Protein AF-0000000082411199 (afdb_homodimer)

Sequence (296 aa):
MTLLTLHTDRLDRLTPSRVNDGYRLVGHWLLQKAVDAEVITWDKAVWGHLDFGVEPADRGDLRPRELVISYMVSKDGPTITGGIFADLPENWNELTTEEEEDVPASFPDPTQQPGEFLALVVDELNQLHASTERLVAAWPGNTGTPLIMTLLTLHTDRLDRLTPSRVNDGYRLVGHWLLQKAVDAEVITWDKAVWGHLDFGVEPADRGDLRPRELVISYMVSKDGPTITGGIFADLPENWNELTTEEEEDVPASFPDPTQQPGEFLALVVDELNQLHASTERLVAAWPGNTGTPLI

Organism: Rhodococcus erythropolis (NCBI:txid1833)

Nearest PDB structures (foldseek):
  4bls-assembly1_C-2  TM=4.889E-01  e=2.218E+00  Pseudomonas phage phi12
  3v61-assembly1_B  TM=6.770E-01  e=3.970E+00  Saccharomyces cerevisiae S288C
  4cs5-assembly3_C  TM=5.762E-01  e=5.853E+00  Penaeus vannamei
  7tib-assembly1_G  TM=5.096E-01  e=4.235E+00  Saccharomyces cerevisiae
  2g2r-assembly1_L  TM=4.612E-01  e=6.661E+00  Mus musculus

Solvent-accessible surface area (backbone atoms only — not comparable to full-atom values): 16650 Å² total; per-residue (Å²): 112,80,56,67,45,77,39,74,91,40,54,80,66,59,59,79,62,71,57,68,84,71,48,63,68,47,58,38,53,57,52,52,48,32,44,76,64,60,19,36,44,60,62,44,74,28,44,40,73,64,49,75,46,38,40,46,70,49,81,86,44,89,62,41,59,32,34,33,35,36,40,22,59,36,92,89,43,49,35,40,32,45,77,45,70,43,79,66,60,92,56,50,88,73,44,48,75,71,53,52,67,64,49,70,52,60,63,62,47,51,80,85,30,44,66,60,28,49,50,52,50,50,52,50,50,27,49,45,47,36,40,43,51,52,45,54,76,50,31,26,94,78,69,56,36,40,60,129,112,80,56,66,45,76,40,74,91,41,54,81,68,59,58,78,61,74,58,66,84,71,47,63,69,46,56,37,53,58,53,51,49,33,44,76,62,60,21,37,45,59,64,45,74,29,44,40,72,65,49,76,46,39,40,45,68,49,81,86,46,88,63,41,59,33,34,33,36,36,40,23,58,36,92,88,43,46,36,41,31,46,76,45,71,42,78,64,61,93,57,49,89,72,44,50,74,69,53,51,66,66,49,70,51,59,62,60,47,49,82,85,31,44,68,59,28,47,51,51,51,51,52,51,51,26,50,47,47,37,40,44,51,52,46,54,76,51,30,26,92,76,69,57,35,40,60,130

pLDDT: mean 84.13, std 15.04, range [36.69, 98.38]

Foldseek 3Di:
DAFKDAQPVQCVLQPLPCPVPPPQPFLFVLVVSCVVSVRMDGDCVPQNDKDKGKHAPDNVDPQGQKIKIWMDSDPPDDIQIDMDGADDDPCNVVDDPVRNVVPGRRADRCSVCVPRNVVVNSVVVRVSVVVVVVCVVPPCVVVVDDDD/DAFKDAAPVQCVLQPLPCPVPPPQVFLFVLLVSCVVSVRMDGDCVPQNDKDKGKHAPDNVDPQGQKIKIWMDSDPPDDIQIDMDGADDDPCCVVDDPVRNVVPGRRADRCSVCVPRNVVVNSVVVRVSVVVVVVCVVVPCVVVVDDDD

Radius of gyration: 20.85 Å; Cα contacts (8 Å, |Δi|>4): 432; chains: 2; bounding box: 48×59×52 Å

Secondary structure (DSSP, 8-state):
----EE-GGGGGGS-----TTS----HHHHHHHHHHTTSEE--HHHH-S-EEEEEESSTT-SS-SEEEEEEESSTTSPEEEEEEE----TTG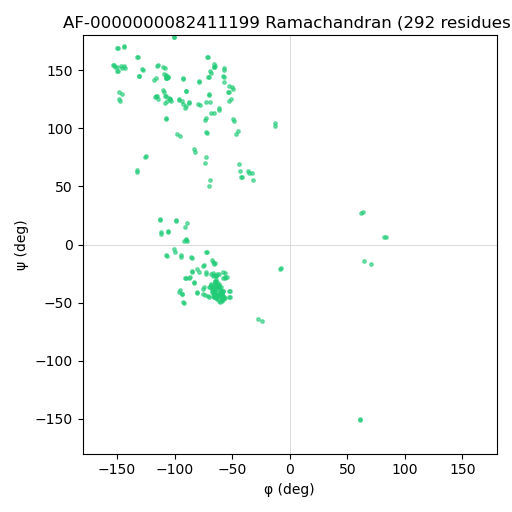GGS-HHHHHTS---S--TTT-HHHHHHHHHHHHHHHHHHHHHHHHT-HHHHSS---/----EE-GGGGGGS------SS----HHHHHHHHHHTTSEE--HHHH-S-EEEEEESSTT-SS-SEEEEEEESSTTSPEEEEEEE----TTGGGS-HHHHHTS---S--TTT-HHHHHHHHHHHHHHHHHHHHHHHHT-HHHHSS---

Structure (mmCIF, N/CA/C/O backbone):
data_AF-0000000082411199-model_v1
#
loop_
_entity.id
_entity.type
_entity.pdbx_description
1 polymer 'Uncharacterized protein'
#
loop_
_atom_site.group_PDB
_atom_site.id
_atom_site.type_symbol
_atom_site.label_atom_id
_atom_site.label_alt_id
_atom_site.label_comp_id
_atom_site.label_asym_id
_atom_site.label_entity_id
_atom_site.label_seq_id
_atom_site.pdbx_PDB_ins_code
_atom_site.Cartn_x
_atom_site.Cartn_y
_atom_site.Cartn_z
_atom_site.occupancy
_atom_site.B_iso_or_equiv
_atom_site.auth_seq_id
_atom_site.auth_comp_id
_atom_site.auth_asym_id
_atom_site.auth_atom_id
_atom_site.pdbx_PDB_model_num
ATOM 1 N N . MET A 1 1 ? 20.453 5.684 3.91 1 68.12 1 MET A N 1
ATOM 2 C CA . MET A 1 1 ? 20.75 6.996 3.346 1 68.12 1 MET A CA 1
ATOM 3 C C . MET A 1 1 ? 19.5 7.871 3.301 1 68.12 1 MET A C 1
ATOM 5 O O . MET A 1 1 ? 18.391 7.359 3.236 1 68.12 1 MET A O 1
ATOM 9 N N . THR A 1 2 ? 19.641 9.094 3.547 1 91.69 2 THR A N 1
ATOM 10 C CA . THR A 1 2 ? 18.578 10.078 3.543 1 91.69 2 THR A CA 1
ATOM 11 C C . THR A 1 2 ? 18.078 10.336 2.123 1 91.69 2 THR A C 1
ATOM 13 O O . THR A 1 2 ? 18.875 10.562 1.213 1 91.69 2 THR A O 1
ATOM 16 N N . LEU A 1 3 ? 16.859 10.258 1.939 1 97.44 3 LEU A N 1
ATOM 17 C CA . LEU A 1 3 ? 16.266 10.461 0.626 1 97.44 3 LEU A CA 1
ATOM 18 C C . LEU A 1 3 ? 15.859 11.922 0.438 1 97.44 3 LEU A C 1
ATOM 20 O O . LEU A 1 3 ? 16.281 12.57 -0.522 1 97.44 3 LEU A O 1
ATOM 24 N N . LEU A 1 4 ? 15.156 12.469 1.401 1 98.38 4 LEU A N 1
ATOM 25 C CA . LEU A 1 4 ? 14.586 13.805 1.284 1 98.38 4 LEU A CA 1
ATOM 26 C C . LEU A 1 4 ? 15.336 14.805 2.164 1 98.38 4 LEU A C 1
ATOM 28 O O . LEU A 1 4 ? 15.781 14.453 3.262 1 98.38 4 LEU A O 1
ATOM 32 N N . THR A 1 5 ? 15.477 15.977 1.69 1 98.38 5 THR A N 1
ATOM 33 C CA . THR A 1 5 ? 15.953 17.109 2.467 1 98.38 5 THR A CA 1
ATOM 34 C C . THR A 1 5 ? 14.859 18.172 2.627 1 98.38 5 THR A C 1
ATOM 36 O O . THR A 1 5 ? 14.242 18.578 1.645 1 98.38 5 THR A O 1
ATOM 39 N N . LEU A 1 6 ? 14.586 18.516 3.82 1 97.94 6 LEU A N 1
ATOM 40 C CA . LEU A 1 6 ? 13.664 19.594 4.109 1 97.94 6 LEU A CA 1
ATOM 41 C C . LEU A 1 6 ? 14.414 20.922 4.27 1 97.94 6 LEU A C 1
ATOM 43 O O . LEU A 1 6 ? 15.289 21.031 5.125 1 97.94 6 LEU A O 1
ATOM 47 N N . HIS A 1 7 ? 14.078 21.844 3.463 1 97.69 7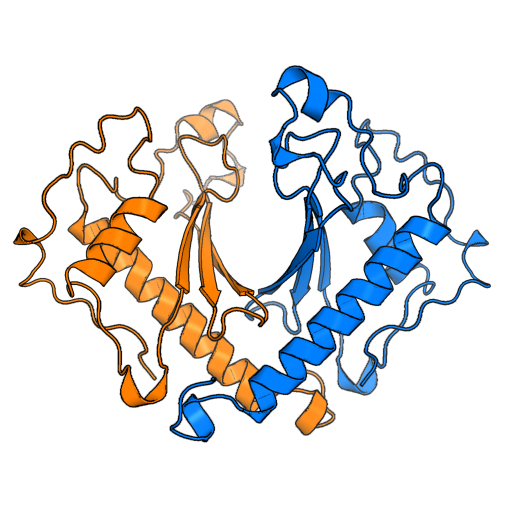 HIS A N 1
ATOM 48 C CA . HIS A 1 7 ? 14.672 23.172 3.545 1 97.69 7 HIS A CA 1
ATOM 49 C C . HIS A 1 7 ? 13.797 24.109 4.359 1 97.69 7 HIS A C 1
ATOM 51 O O . HIS A 1 7 ? 12.93 24.797 3.809 1 97.69 7 HIS A O 1
ATOM 57 N N . THR A 1 8 ? 14.117 24.156 5.598 1 94.25 8 THR A N 1
ATOM 58 C CA . THR A 1 8 ? 13.297 24.953 6.504 1 94.25 8 THR A CA 1
ATOM 59 C C . THR A 1 8 ? 13.414 26.438 6.176 1 94.25 8 THR A C 1
ATOM 61 O O . THR A 1 8 ? 12.531 27.234 6.535 1 94.25 8 THR A O 1
ATOM 64 N N . ASP A 1 9 ? 14.453 26.844 5.586 1 94.06 9 ASP A N 1
ATOM 65 C CA . ASP A 1 9 ? 14.672 28.234 5.215 1 94.06 9 ASP A CA 1
ATOM 66 C C . ASP A 1 9 ? 13.781 28.641 4.039 1 94.06 9 ASP A C 1
ATOM 68 O O . ASP A 1 9 ? 13.695 29.812 3.689 1 94.06 9 ASP A O 1
ATOM 72 N N . ARG A 1 10 ? 13.055 27.656 3.457 1 94.31 10 ARG A N 1
ATOM 73 C CA . ARG A 1 10 ? 12.219 27.922 2.297 1 94.31 10 ARG A CA 1
ATOM 74 C C . ARG A 1 10 ? 10.742 27.781 2.648 1 94.31 10 ARG A C 1
ATOM 76 O O . ARG A 1 10 ? 9.883 27.766 1.76 1 94.31 10 ARG A O 1
ATOM 83 N N . LEU A 1 11 ? 10.398 27.672 3.887 1 91.25 11 LEU A N 1
ATOM 84 C CA . LEU A 1 11 ? 9.016 27.453 4.301 1 91.25 11 LEU A CA 1
ATOM 85 C C . LEU A 1 11 ? 8.133 28.625 3.895 1 91.25 11 LEU A C 1
ATOM 87 O O . LEU A 1 11 ? 6.914 28.469 3.758 1 91.25 11 LEU A O 1
ATOM 91 N N . ASP A 1 12 ? 8.656 29.75 3.738 1 88.5 12 ASP A N 1
ATOM 92 C CA . ASP A 1 12 ? 7.914 30.953 3.357 1 88.5 12 ASP A CA 1
ATOM 93 C C . ASP A 1 12 ? 7.355 30.828 1.941 1 88.5 12 ASP A C 1
ATOM 95 O O . ASP A 1 12 ? 6.473 31.594 1.547 1 88.5 12 ASP A O 1
ATOM 99 N N . ARG A 1 13 ? 7.891 29.891 1.231 1 87.88 13 ARG A N 1
ATOM 100 C CA . ARG A 1 13 ? 7.414 29.672 -0.13 1 87.88 13 ARG A CA 1
ATOM 101 C C . ARG A 1 13 ? 6.051 28.984 -0.13 1 87.88 13 ARG A C 1
ATOM 103 O O . ARG A 1 13 ? 5.379 28.922 -1.161 1 87.88 13 ARG A O 1
ATOM 110 N N . LEU A 1 14 ? 5.801 28.422 1.051 1 83.69 14 LEU A N 1
ATOM 111 C CA . LEU A 1 14 ? 4.547 27.688 1.125 1 83.69 14 LEU A CA 1
ATOM 112 C C . LEU A 1 14 ? 3.379 28.625 1.414 1 83.69 14 LEU A C 1
ATOM 114 O O . LEU A 1 14 ? 3.439 29.438 2.348 1 83.69 14 LEU A O 1
ATOM 118 N N . THR A 1 15 ? 2.902 29.25 0.345 1 65.31 15 THR A N 1
ATOM 119 C CA . THR A 1 15 ? 1.777 30.156 0.533 1 65.31 15 THR A CA 1
ATOM 120 C C . THR A 1 15 ? 0.559 29.406 1.062 1 65.31 15 THR A C 1
ATOM 122 O O . THR A 1 15 ? 0.213 28.344 0.556 1 65.31 15 THR A O 1
ATOM 125 N N . PRO A 1 16 ? 0.267 29.891 2.246 1 55.53 16 PRO A N 1
ATOM 126 C CA . PRO A 1 16 ? -0.958 29.25 2.725 1 55.53 16 PRO A CA 1
ATOM 127 C C . PRO A 1 16 ? -2.016 29.109 1.632 1 55.53 16 PRO A C 1
ATOM 129 O O . PRO A 1 16 ? -2.355 30.094 0.964 1 55.53 16 PRO A O 1
ATOM 132 N N . SER A 1 17 ? -1.713 28.5 0.677 1 48.84 17 SER A N 1
ATOM 133 C CA . SER A 1 17 ? -2.809 28.438 -0.285 1 48.84 17 SER A CA 1
ATOM 134 C C . SER A 1 17 ? -4.121 28.078 0.4 1 48.84 17 SER A C 1
ATOM 136 O O . SER A 1 17 ? -4.164 27.156 1.231 1 48.84 17 SER A O 1
ATOM 138 N N . ARG A 1 18 ? -4.867 29.188 0.725 1 46.75 18 ARG A N 1
ATOM 139 C CA . ARG A 1 18 ? -6.246 28.875 1.088 1 46.75 18 ARG A CA 1
ATOM 140 C C . ARG A 1 18 ? -6.789 27.719 0.253 1 46.75 18 ARG A C 1
ATOM 142 O O . ARG A 1 18 ? -6.801 27.797 -0.978 1 46.75 18 ARG A O 1
ATOM 149 N N . VAL A 1 19 ? -6.316 26.781 0.365 1 44.94 19 VAL A N 1
ATOM 150 C CA . VAL A 1 19 ? -7.035 25.781 -0.422 1 44.94 19 VAL A CA 1
ATOM 151 C C . VAL A 1 19 ? -8.539 25.953 -0.219 1 44.94 19 VAL A C 1
ATOM 153 O O . VAL A 1 19 ? -9.039 25.844 0.903 1 44.94 19 VAL A O 1
ATOM 156 N N . ASN A 1 20 ? -9 27.109 -0.789 1 39.06 20 ASN A N 1
ATOM 157 C CA . ASN A 1 20 ? -10.414 27.453 -0.799 1 39.06 20 ASN A CA 1
ATOM 158 C C . ASN A 1 20 ? -11.305 26.219 -0.672 1 39.06 20 ASN A C 1
ATOM 160 O O . ASN A 1 20 ? -12.453 26.312 -0.233 1 39.06 20 ASN A O 1
ATOM 164 N N . ASP A 1 21 ? -11.203 25.453 -1.695 1 38.19 21 ASP A N 1
ATOM 165 C CA . ASP A 1 21 ? -12.367 24.656 -2.049 1 38.19 21 ASP A CA 1
ATOM 166 C C . ASP A 1 21 ? -12.609 23.547 -1.019 1 38.19 21 ASP A C 1
ATOM 168 O O . ASP A 1 21 ? -13.148 22.484 -1.351 1 38.19 21 ASP A O 1
ATOM 172 N N . GLY A 1 22 ? -12.625 23.984 0.33 1 39.38 22 GLY A N 1
ATOM 173 C CA . GLY A 1 22 ? -13.102 23.078 1.366 1 39.38 22 GLY A CA 1
ATOM 174 C C . GLY A 1 22 ? -12.156 21.922 1.634 1 39.38 22 GLY A C 1
ATOM 175 O O . GLY A 1 22 ? -12.523 20.953 2.314 1 39.38 22 GLY A O 1
ATOM 176 N N . TYR A 1 23 ? -11.359 21.766 0.75 1 37.47 23 TYR A N 1
ATOM 177 C CA . TYR A 1 23 ? -10.531 20.594 0.991 1 37.47 23 TYR A CA 1
ATOM 178 C C . TYR A 1 23 ? -9.523 20.844 2.109 1 37.47 23 TYR A C 1
ATOM 180 O O . TYR A 1 23 ? -8.828 21.875 2.104 1 37.47 23 TYR A O 1
ATOM 188 N N . ARG A 1 24 ? -9.977 20.844 3.373 1 39.41 24 ARG A N 1
ATOM 189 C CA . ARG A 1 24 ? -9.023 20.719 4.469 1 39.41 24 ARG A CA 1
ATOM 190 C C . ARG A 1 24 ? -7.652 20.297 3.957 1 39.41 24 ARG A C 1
ATOM 192 O O . ARG A 1 24 ? -7.551 19.422 3.086 1 39.41 24 ARG A O 1
ATOM 199 N N . LEU A 1 25 ? -6.762 21.312 3.93 1 45.78 25 LEU A N 1
ATOM 200 C CA . LEU A 1 25 ? -5.402 20.938 3.545 1 45.78 25 LEU A CA 1
ATOM 201 C C . LEU A 1 25 ? -5.066 19.531 4.02 1 45.78 25 LEU A C 1
ATOM 203 O O . LEU A 1 25 ? -4.785 19.312 5.199 1 45.78 25 LEU A O 1
ATOM 207 N N . VAL A 1 26 ? -5.859 18.672 3.482 1 54.78 26 VAL A N 1
ATOM 208 C CA . VAL A 1 26 ? -5.551 17.266 3.705 1 54.78 26 VAL A CA 1
ATOM 209 C C . VAL A 1 26 ? -4.074 17 3.42 1 54.78 26 VAL A C 1
ATOM 211 O O . VAL A 1 26 ? -3.459 17.703 2.613 1 54.78 26 VAL A O 1
ATOM 214 N N . GLY A 1 27 ? -3.242 16.781 4.559 1 60.41 27 GLY A N 1
ATOM 215 C CA . GLY A 1 27 ? -1.828 16.453 4.641 1 60.41 27 GLY A CA 1
ATOM 216 C C . GLY A 1 27 ? -1.215 16.125 3.293 1 60.41 27 GLY A C 1
ATOM 217 O O . GLY A 1 27 ? -0.11 16.562 2.979 1 60.41 27 GLY A O 1
ATOM 218 N N . HIS A 1 28 ? -1.981 15.766 2.357 1 68.94 28 HIS A N 1
ATOM 219 C CA . HIS A 1 28 ? -1.461 15.359 1.056 1 68.94 28 HIS A CA 1
ATOM 220 C C . HIS A 1 28 ? -1.177 16.578 0.176 1 68.94 28 HIS A C 1
ATOM 222 O O . HIS A 1 28 ? -0.157 16.609 -0.517 1 68.94 28 HIS A O 1
ATOM 228 N N . TRP A 1 29 ? -1.904 17.641 0.284 1 78.12 29 TRP A N 1
ATOM 229 C CA . TRP A 1 29 ? -1.708 18.812 -0.551 1 78.12 29 TRP A CA 1
ATOM 230 C C . TRP A 1 29 ? -0.476 19.594 -0.107 1 78.12 29 TRP A C 1
ATOM 232 O O . TRP A 1 29 ? 0.307 20.062 -0.94 1 78.12 29 TRP A O 1
ATOM 242 N N . LEU A 1 30 ? -0.294 19.766 1.243 1 85.38 30 LEU A N 1
ATOM 243 C CA . LEU A 1 30 ? 0.88 20.453 1.757 1 85.38 30 LEU A CA 1
ATOM 244 C C . LEU A 1 30 ? 2.162 19.766 1.304 1 85.38 30 LEU A C 1
ATOM 246 O O . LEU A 1 30 ? 3.125 20.422 0.913 1 85.38 30 LEU A O 1
ATOM 250 N N . LEU A 1 31 ? 2.141 18.531 1.311 1 92.19 31 LEU A N 1
ATOM 251 C CA . LEU A 1 31 ? 3.305 17.766 0.883 1 92.19 31 LEU A CA 1
ATOM 252 C C . LEU A 1 31 ? 3.617 18.031 -0.587 1 92.19 31 LEU A C 1
ATOM 254 O O . LEU A 1 31 ? 4.766 18.297 -0.944 1 92.19 31 LEU A O 1
ATOM 258 N N . GLN A 1 32 ? 2.621 18.016 -1.401 1 90.56 32 GLN A N 1
ATOM 259 C CA . GLN A 1 32 ? 2.811 18.25 -2.828 1 90.56 32 GLN A CA 1
ATOM 260 C C . GLN A 1 32 ? 3.299 19.672 -3.092 1 90.56 32 GLN A C 1
ATOM 262 O O . GLN A 1 32 ? 4.195 19.875 -3.914 1 90.56 32 GLN A O 1
ATOM 267 N N . LYS A 1 33 ? 2.725 20.531 -2.443 1 90.38 33 LYS A N 1
ATOM 268 C CA . LYS A 1 33 ? 3.146 21.922 -2.605 1 90.38 33 LYS A CA 1
ATOM 269 C C . LYS A 1 33 ? 4.602 22.109 -2.189 1 90.38 33 LYS A C 1
ATOM 271 O O . LYS A 1 33 ? 5.344 22.859 -2.822 1 90.38 33 LYS A O 1
ATOM 276 N N . ALA A 1 34 ? 4.973 21.469 -1.059 1 94.19 34 ALA A N 1
ATOM 277 C CA . ALA A 1 34 ? 6.34 21.578 -0.559 1 94.19 34 ALA A CA 1
ATOM 278 C C . ALA A 1 34 ? 7.34 21.031 -1.573 1 94.19 34 ALA A C 1
ATOM 280 O O . ALA A 1 34 ? 8.438 21.562 -1.727 1 94.19 34 ALA A O 1
ATOM 281 N N . VAL A 1 35 ? 6.941 20 -2.271 1 94.25 35 VAL A N 1
ATOM 282 C CA . VAL A 1 35 ? 7.781 19.422 -3.312 1 94.25 35 VAL A CA 1
ATOM 283 C C . VAL A 1 35 ? 7.855 20.359 -4.508 1 94.25 35 VAL A C 1
ATOM 285 O O . VAL A 1 35 ? 8.945 20.656 -5.008 1 94.25 35 VAL A O 1
ATOM 288 N N . ASP A 1 36 ? 6.766 20.906 -4.91 1 92.12 36 ASP A N 1
ATOM 289 C CA . ASP A 1 36 ? 6.703 21.797 -6.066 1 92.12 36 ASP A CA 1
ATOM 290 C C . ASP A 1 36 ? 7.496 23.078 -5.82 1 92.12 36 ASP A C 1
ATOM 292 O O . ASP A 1 36 ? 8.133 23.609 -6.734 1 92.12 36 ASP A O 1
ATOM 296 N N . ALA A 1 37 ? 7.465 23.484 -4.562 1 93.81 37 ALA A N 1
ATOM 297 C CA . ALA A 1 37 ? 8.117 24.75 -4.203 1 93.81 37 ALA A CA 1
ATOM 298 C C . ALA A 1 37 ? 9.578 24.516 -3.807 1 93.81 37 ALA A C 1
ATOM 300 O O . ALA A 1 37 ? 10.25 25.438 -3.332 1 93.81 37 ALA A O 1
ATOM 301 N N . GLU A 1 38 ? 10.094 23.312 -3.904 1 95.75 38 GLU A N 1
ATOM 302 C CA . GLU A 1 38 ? 11.469 22.922 -3.607 1 95.75 38 GLU A CA 1
ATOM 303 C C . GLU A 1 38 ? 11.812 23.172 -2.141 1 95.75 38 GLU A C 1
ATOM 305 O O . GLU A 1 38 ? 12.953 23.484 -1.809 1 95.75 38 GLU A O 1
ATOM 310 N N . VAL A 1 39 ? 10.742 23.109 -1.387 1 96.44 39 VAL A N 1
ATOM 311 C CA . VAL A 1 39 ? 10.953 23.078 0.057 1 96.44 39 VAL A CA 1
ATOM 312 C C . VAL A 1 39 ? 11.461 21.703 0.477 1 96.44 39 VAL A C 1
ATOM 314 O O . VAL A 1 39 ? 12.234 21.578 1.428 1 96.44 39 VAL A O 1
ATOM 317 N N . ILE A 1 40 ? 10.953 20.75 -0.177 1 97.38 40 ILE A N 1
ATOM 318 C CA . ILE A 1 40 ? 11.445 19.391 -0.072 1 97.38 40 ILE A CA 1
ATOM 319 C C . ILE A 1 40 ? 12.172 19 -1.359 1 97.38 40 ILE A C 1
ATOM 321 O O . ILE A 1 40 ? 11.641 19.172 -2.457 1 97.38 40 ILE A O 1
ATOM 325 N N . THR A 1 41 ? 13.398 18.516 -1.21 1 97.88 41 THR A N 1
ATOM 326 C CA . THR A 1 41 ? 14.164 18.109 -2.387 1 97.88 41 THR A CA 1
ATOM 327 C C . THR A 1 41 ? 14.789 16.734 -2.193 1 97.88 41 THR A C 1
ATOM 329 O O . THR A 1 41 ? 14.836 16.219 -1.074 1 97.88 41 THR A O 1
ATOM 332 N N . TRP A 1 42 ? 15.148 16.141 -3.299 1 97.25 42 TRP A N 1
ATOM 333 C CA . TRP A 1 42 ? 15.945 14.922 -3.33 1 97.25 42 TRP A CA 1
ATOM 334 C C . TRP A 1 42 ? 16.812 14.867 -4.582 1 97.25 42 TRP A C 1
ATOM 336 O O . TRP A 1 42 ? 16.766 15.773 -5.418 1 97.25 42 TRP A O 1
ATOM 346 N N . ASP A 1 43 ? 17.719 13.977 -4.668 1 96.5 43 ASP A N 1
ATOM 347 C CA . ASP A 1 43 ? 18.625 13.82 -5.809 1 96.5 43 ASP A CA 1
ATOM 348 C C . ASP A 1 43 ? 17.875 13.258 -7.02 1 96.5 43 ASP A C 1
ATOM 350 O O . ASP A 1 43 ? 17.812 12.039 -7.199 1 96.5 43 ASP A O 1
ATOM 354 N N . LYS A 1 44 ? 17.469 14.125 -7.859 1 94.56 44 LYS A N 1
ATOM 355 C CA . LYS A 1 44 ? 16.656 13.727 -9.008 1 94.56 44 LYS A CA 1
ATOM 356 C C . LYS A 1 44 ? 17.516 12.992 -10.047 1 94.56 44 LYS A C 1
ATOM 358 O O . LYS A 1 44 ? 16.984 12.273 -10.891 1 94.56 44 LYS A O 1
ATOM 363 N N . ALA A 1 45 ? 18.719 13.281 -10.016 1 95.06 45 ALA A N 1
ATOM 364 C CA . ALA A 1 45 ? 19.594 12.594 -10.953 1 95.06 45 ALA A CA 1
ATOM 365 C C . ALA A 1 45 ? 19.625 11.086 -10.672 1 95.06 45 ALA A C 1
ATOM 367 O O . ALA A 1 45 ? 19.734 10.281 -11.602 1 95.06 45 ALA A O 1
ATOM 368 N N . VAL A 1 46 ? 19.484 10.797 -9.469 1 94.81 46 VAL A N 1
ATOM 369 C CA . VAL A 1 46 ? 19.531 9.391 -9.07 1 94.81 46 VAL A CA 1
ATOM 370 C C . VAL A 1 46 ? 18.125 8.812 -9.039 1 94.81 46 VAL A C 1
ATOM 372 O O . VAL A 1 46 ? 17.891 7.711 -9.539 1 94.81 46 VAL A O 1
ATOM 375 N N . TRP A 1 47 ? 17.188 9.508 -8.539 1 95.94 47 TRP A N 1
ATOM 376 C CA . TRP A 1 47 ? 15.898 8.914 -8.18 1 95.94 47 TRP A CA 1
ATOM 377 C C . TRP A 1 47 ? 14.812 9.336 -9.172 1 95.94 47 TRP A C 1
ATOM 379 O O . TRP A 1 47 ? 13.711 8.789 -9.156 1 95.94 47 TRP A O 1
ATOM 389 N N . GLY A 1 48 ? 15.125 10.266 -10.047 1 94.25 48 GLY A N 1
ATOM 390 C CA . GLY A 1 48 ? 14.094 10.758 -10.945 1 94.25 48 GLY A CA 1
ATOM 391 C C . GLY A 1 48 ? 12.938 11.406 -10.211 1 94.25 48 GLY A C 1
ATOM 392 O O . GLY A 1 48 ? 13.133 12.07 -9.195 1 94.25 48 GLY A O 1
ATOM 393 N N . HIS A 1 49 ? 11.766 11.32 -10.836 1 92.94 49 HIS A N 1
ATOM 394 C CA . HIS A 1 49 ? 10.57 11.875 -10.219 1 92.94 49 HIS A CA 1
ATOM 395 C C . HIS A 1 49 ? 9.898 10.867 -9.289 1 92.94 49 HIS A C 1
ATOM 397 O O . HIS A 1 49 ? 9.602 9.742 -9.711 1 92.94 49 HIS A O 1
ATOM 403 N N . LEU A 1 50 ? 9.773 11.242 -8.094 1 95 50 LEU A N 1
ATOM 404 C CA . LEU A 1 50 ? 9.102 10.422 -7.102 1 95 50 LEU A CA 1
ATOM 405 C C . LEU A 1 50 ? 7.723 10.992 -6.77 1 95 50 LEU A C 1
ATOM 407 O O . LEU A 1 50 ? 7.52 12.203 -6.816 1 95 50 LEU A O 1
ATOM 411 N N . ASP A 1 51 ? 6.766 10.141 -6.527 1 93.5 51 ASP A N 1
ATOM 412 C CA . ASP A 1 51 ? 5.453 10.547 -6.039 1 93.5 51 ASP A CA 1
ATOM 413 C C . ASP A 1 51 ? 5.293 10.211 -4.555 1 93.5 51 ASP A C 1
ATOM 415 O O . ASP A 1 51 ? 5.551 9.078 -4.137 1 93.5 51 ASP A O 1
ATOM 419 N N . PHE A 1 52 ? 4.953 11.195 -3.801 1 94.81 52 PHE A N 1
ATOM 420 C CA . PHE A 1 52 ? 4.797 11.016 -2.363 1 94.81 52 PHE A CA 1
ATOM 421 C C . PHE A 1 52 ? 3.348 11.219 -1.944 1 94.81 52 PHE A C 1
ATOM 423 O O . PHE A 1 52 ? 2.596 11.93 -2.621 1 94.81 52 PHE A O 1
ATOM 430 N N . GLY A 1 53 ? 2.986 10.586 -0.825 1 92.38 53 GLY A N 1
ATOM 431 C CA . GLY A 1 53 ? 1.658 10.766 -0.26 1 92.38 53 GLY A CA 1
ATOM 432 C C . GLY A 1 53 ? 1.642 10.703 1.256 1 92.38 53 GLY A C 1
ATOM 433 O O . GLY A 1 53 ? 2.518 10.086 1.867 1 92.38 53 GLY A O 1
ATOM 434 N N . VAL A 1 54 ? 0.67 11.367 1.81 1 92.44 54 VAL A N 1
ATOM 435 C CA . VAL A 1 54 ? 0.371 11.297 3.236 1 92.44 54 VAL A CA 1
ATOM 436 C C . VAL A 1 54 ? -1.129 11.477 3.459 1 92.44 54 VAL A C 1
ATOM 438 O O . VAL A 1 54 ? -1.733 12.414 2.934 1 92.44 54 VAL A O 1
ATOM 441 N N . GLU A 1 55 ? -1.694 10.508 4.141 1 87.75 55 GLU A N 1
ATOM 442 C CA . GLU A 1 55 ? -3.131 10.57 4.398 1 87.75 55 GLU A CA 1
ATOM 443 C C . GLU A 1 55 ? -3.492 9.836 5.684 1 87.75 55 GLU A C 1
ATOM 445 O O . GLU A 1 55 ? -2.752 8.953 6.133 1 87.75 55 GLU A O 1
ATOM 450 N N . PRO A 1 56 ? -4.586 10.297 6.281 1 83.88 56 PRO A N 1
ATOM 451 C CA . PRO A 1 56 ? -5.059 9.492 7.414 1 83.88 56 PRO A CA 1
ATOM 452 C C . PRO A 1 56 ? -5.359 8.047 7.023 1 83.88 56 PRO A C 1
ATOM 454 O O . PRO A 1 56 ? -5.816 7.785 5.906 1 83.88 56 PRO A O 1
ATOM 457 N N . ALA A 1 57 ? -5.102 7.109 7.891 1 82 57 ALA A N 1
ATOM 458 C CA . ALA A 1 57 ? -5.391 5.695 7.645 1 82 57 ALA A CA 1
ATOM 459 C C . ALA A 1 57 ? -6.875 5.48 7.367 1 82 57 ALA A C 1
ATOM 461 O O . ALA A 1 57 ? -7.242 4.672 6.508 1 82 57 ALA A O 1
ATOM 462 N N . ASP A 1 58 ? -7.594 6.203 8.188 1 73.12 58 ASP A N 1
ATOM 463 C CA . ASP A 1 58 ? -9.031 6.227 7.93 1 73.12 58 ASP A CA 1
ATOM 464 C C . ASP A 1 58 ? -9.461 7.574 7.355 1 73.12 58 ASP A C 1
ATOM 466 O O . ASP A 1 58 ? -9.43 8.594 8.047 1 73.12 58 ASP A O 1
ATOM 470 N N . ARG A 1 59 ? -9.812 7.617 6.039 1 67.44 59 ARG A N 1
ATOM 471 C CA . ARG A 1 59 ? -10.07 8.844 5.297 1 67.44 59 ARG A CA 1
ATOM 472 C C . ARG A 1 59 ? -11.164 9.672 5.965 1 67.44 59 ARG A C 1
ATOM 474 O O . ARG A 1 59 ? -11.172 10.898 5.867 1 67.44 59 ARG A O 1
ATOM 481 N N . GLY A 1 60 ? -12.023 9.086 6.629 1 63.47 60 GLY A N 1
ATOM 482 C CA . GLY A 1 60 ? -13.109 9.836 7.246 1 63.47 60 GLY A CA 1
ATOM 483 C C . GLY A 1 60 ? -12.781 10.305 8.648 1 63.47 60 GLY A C 1
ATOM 484 O O . GLY A 1 60 ? -13.57 11.031 9.266 1 63.47 60 GLY A O 1
ATOM 485 N N . ASP A 1 61 ? -11.523 10.047 9.039 1 67.38 61 ASP A N 1
ATOM 486 C CA . ASP A 1 61 ? -11.125 10.391 10.406 1 67.38 61 ASP A CA 1
ATOM 487 C C . ASP A 1 61 ? -10.547 11.805 10.469 1 67.38 61 ASP A C 1
ATOM 489 O O . ASP A 1 61 ? -9.523 12.086 9.852 1 67.38 61 ASP A O 1
ATOM 493 N N . LEU A 1 62 ? -11.242 12.633 11.219 1 64.75 62 LEU A N 1
ATOM 494 C CA . LEU A 1 62 ? -10.805 14.023 11.359 1 64.75 62 LEU A CA 1
ATOM 495 C C . LEU A 1 62 ? -9.656 14.133 12.344 1 64.75 62 LEU A C 1
ATOM 497 O O . LEU A 1 62 ? -8.922 15.133 12.344 1 64.75 62 LEU A O 1
ATOM 501 N N . ARG A 1 63 ? -9.586 13.203 13.188 1 71.12 63 ARG A N 1
ATOM 502 C CA . ARG A 1 63 ? -8.5 13.156 14.164 1 71.12 63 ARG A CA 1
ATOM 503 C C . ARG A 1 63 ? -7.75 11.828 14.094 1 71.12 63 ARG A C 1
ATOM 505 O O . ARG A 1 63 ? -7.824 11.016 15.016 1 71.12 63 ARG A O 1
ATOM 512 N N . PRO A 1 64 ? -6.984 11.812 13.078 1 79 64 PRO A N 1
ATOM 513 C CA . PRO A 1 64 ? -6.375 10.5 12.844 1 79 64 PRO A CA 1
ATOM 514 C C . PRO A 1 64 ? -5.32 10.148 13.891 1 79 64 PRO A C 1
ATOM 516 O O . PRO A 1 64 ? -4.594 11.023 14.359 1 79 64 PRO A O 1
ATOM 519 N N . ARG A 1 65 ? -5.32 8.891 14.18 1 81.44 65 ARG A N 1
ATOM 520 C CA . ARG A 1 65 ? -4.293 8.359 15.062 1 81.44 65 ARG A CA 1
ATOM 521 C C . ARG A 1 65 ? -3.18 7.684 14.273 1 81.44 65 ARG A C 1
ATOM 523 O O . ARG A 1 65 ? -2.146 7.312 14.828 1 81.44 65 ARG A O 1
ATOM 530 N N . GLU A 1 66 ? -3.412 7.613 13.164 1 85.88 66 GLU A N 1
ATOM 531 C CA . GLU A 1 66 ? -2.445 7.023 12.242 1 85.88 66 GLU A CA 1
ATOM 532 C C . GLU A 1 66 ? -2.486 7.711 10.883 1 85.88 66 GLU A C 1
ATOM 534 O O . GLU A 1 66 ? -3.564 7.98 10.352 1 85.88 66 GLU A O 1
ATOM 539 N N . LEU A 1 67 ? -1.323 8.094 10.414 1 89.38 67 LEU A N 1
ATOM 540 C CA . LEU A 1 67 ? -1.166 8.531 9.039 1 89.38 67 LEU A CA 1
ATOM 541 C C . LEU A 1 67 ? -0.46 7.473 8.203 1 89.38 67 LEU A C 1
ATOM 543 O O . LEU A 1 67 ? 0.412 6.762 8.703 1 89.38 67 LEU A O 1
ATOM 547 N N . VAL A 1 68 ? -0.904 7.41 7.008 1 91.19 68 VAL A N 1
ATOM 548 C CA . VAL A 1 68 ? -0.225 6.555 6.039 1 91.19 68 VAL A CA 1
ATOM 549 C C . VAL A 1 68 ? 0.623 7.406 5.102 1 91.19 68 VAL A C 1
ATOM 551 O O . VAL A 1 68 ? 0.126 8.367 4.504 1 91.19 68 VAL A O 1
ATOM 554 N N . ILE A 1 69 ? 1.903 7.094 5.043 1 95.12 69 ILE A N 1
ATOM 555 C CA . ILE A 1 69 ? 2.801 7.75 4.098 1 95.12 69 ILE A CA 1
ATOM 556 C C . ILE A 1 69 ? 3.188 6.77 2.992 1 95.12 69 ILE A C 1
ATOM 558 O O . ILE A 1 69 ? 3.178 5.555 3.199 1 95.12 69 ILE A O 1
ATOM 562 N N . SER A 1 70 ? 3.477 7.328 1.848 1 95.75 70 SER A N 1
ATOM 563 C CA . SER A 1 70 ? 3.781 6.473 0.707 1 95.75 70 SER A CA 1
ATOM 564 C C . SER A 1 70 ? 4.707 7.176 -0.281 1 95.75 70 SER A C 1
ATOM 566 O O . SER A 1 70 ? 4.801 8.406 -0.284 1 95.75 70 SER A O 1
ATOM 568 N N . TYR A 1 71 ? 5.461 6.375 -1.041 1 94.94 71 TYR A N 1
ATOM 569 C CA . TYR A 1 71 ? 6.129 6.922 -2.215 1 94.94 71 TYR A CA 1
ATOM 570 C C . TYR A 1 71 ? 6.27 5.863 -3.305 1 94.94 71 TYR A C 1
ATOM 572 O O . TYR A 1 71 ? 6.219 4.664 -3.025 1 94.94 71 TYR A O 1
ATOM 580 N N . MET A 1 72 ? 6.25 6.316 -4.477 1 95.44 72 MET A N 1
ATOM 581 C CA . MET A 1 72 ? 6.445 5.527 -5.691 1 95.44 72 MET A CA 1
ATOM 582 C C . MET A 1 72 ? 7.719 5.949 -6.414 1 95.44 72 MET A C 1
ATOM 584 O O . MET A 1 72 ? 7.934 7.137 -6.66 1 95.44 72 MET A O 1
ATOM 588 N N . VAL A 1 73 ? 8.523 4.941 -6.695 1 93.56 73 VAL A N 1
ATOM 589 C CA . VAL A 1 73 ? 9.805 5.203 -7.352 1 93.56 73 VAL A CA 1
ATOM 590 C C . VAL A 1 73 ? 9.602 5.27 -8.859 1 93.56 73 VAL A C 1
ATOM 592 O O . VAL A 1 73 ? 10.422 5.852 -9.578 1 93.56 73 VAL A O 1
ATOM 595 N N . SER A 1 74 ? 8.57 4.664 -9.312 1 89 74 SER A N 1
ATOM 596 C CA . SER A 1 74 ? 8.188 4.703 -10.727 1 89 74 SER A CA 1
ATOM 597 C C . SER A 1 74 ? 6.672 4.738 -10.883 1 89 74 SER A C 1
ATOM 599 O O . SER A 1 74 ? 5.938 4.238 -10.031 1 89 74 SER A O 1
ATOM 601 N N . LYS A 1 75 ? 6.219 5.281 -11.969 1 83.75 75 LYS A N 1
ATOM 602 C CA . LYS A 1 75 ? 4.793 5.473 -12.211 1 83.75 75 LYS A CA 1
ATOM 603 C C . LYS A 1 75 ? 4.066 4.133 -12.297 1 83.75 75 LYS A C 1
ATOM 605 O O . LYS A 1 75 ? 2.936 4 -11.82 1 83.75 75 LYS A O 1
ATOM 610 N N . ASP A 1 76 ? 4.664 3.139 -12.812 1 82.69 76 ASP A N 1
ATOM 611 C CA . ASP A 1 76 ? 3.998 1.86 -13.039 1 82.69 76 ASP A CA 1
ATOM 612 C C . ASP A 1 76 ? 4.445 0.815 -12.023 1 82.69 76 ASP A C 1
ATOM 614 O O . ASP A 1 76 ? 4.156 -0.374 -12.18 1 82.69 76 ASP A O 1
ATOM 618 N N . GLY A 1 77 ? 5.121 1.277 -11.047 1 90.25 77 GLY A N 1
ATOM 619 C CA . GLY A 1 77 ? 5.617 0.336 -10.055 1 90.25 77 GLY A CA 1
ATOM 620 C C . GLY A 1 77 ? 4.77 0.293 -8.797 1 90.25 77 GLY A C 1
ATOM 621 O O . GLY A 1 77 ? 3.723 0.943 -8.727 1 90.25 77 GLY A O 1
ATOM 622 N N . PRO A 1 78 ? 5.145 -0.548 -7.883 1 95.69 78 PRO A N 1
ATOM 623 C CA . PRO A 1 78 ? 4.43 -0.646 -6.609 1 95.69 78 PRO A CA 1
ATOM 624 C C . PRO A 1 78 ? 4.555 0.616 -5.762 1 95.69 78 PRO A C 1
ATOM 626 O O . PRO A 1 78 ? 5.465 1.423 -5.98 1 95.69 78 PRO A O 1
ATOM 629 N N . THR A 1 79 ? 3.596 0.811 -4.977 1 96.44 79 THR A N 1
ATOM 630 C CA . THR A 1 79 ? 3.674 1.858 -3.963 1 96.44 79 THR A CA 1
ATOM 631 C C . THR A 1 79 ? 4.262 1.314 -2.664 1 96.44 79 THR A C 1
ATOM 633 O O . THR A 1 79 ? 3.873 0.24 -2.203 1 96.44 79 THR A O 1
ATOM 636 N N . ILE A 1 80 ? 5.191 2.012 -2.15 1 97.44 80 ILE A N 1
ATOM 637 C CA . ILE A 1 80 ? 5.781 1.669 -0.86 1 97.44 80 ILE A CA 1
ATOM 638 C C . ILE A 1 80 ? 5.113 2.486 0.244 1 97.44 80 ILE A C 1
ATOM 640 O O . ILE A 1 80 ? 5.055 3.715 0.167 1 97.44 80 ILE A O 1
ATOM 644 N N . THR A 1 81 ? 4.621 1.771 1.225 1 96.38 81 THR A N 1
ATOM 645 C CA . THR A 1 81 ? 3.826 2.479 2.221 1 96.38 81 THR A CA 1
ATOM 646 C C . THR A 1 81 ? 4.332 2.178 3.629 1 96.38 81 THR A C 1
ATOM 648 O O . THR A 1 81 ? 4.91 1.118 3.873 1 96.38 81 THR A O 1
ATOM 651 N N . GLY A 1 82 ? 4.145 3.148 4.531 1 94.62 82 GLY A N 1
ATOM 652 C CA . GLY A 1 82 ? 4.402 3.047 5.961 1 94.62 82 GLY A CA 1
ATOM 653 C C . GLY A 1 82 ? 3.408 3.82 6.805 1 94.62 82 GLY A C 1
ATOM 654 O O . GLY A 1 82 ? 2.59 4.574 6.273 1 94.62 82 GLY A O 1
ATOM 655 N N . GLY A 1 83 ? 3.506 3.582 8.102 1 91.31 83 GLY A N 1
ATOM 656 C CA . GLY A 1 83 ? 2.596 4.258 9.008 1 91.31 83 GLY A CA 1
ATOM 657 C C . GLY A 1 83 ? 3.303 5.172 9.992 1 91.31 83 GLY A C 1
ATOM 658 O O . GLY A 1 83 ? 4.426 4.891 10.414 1 91.31 83 GLY A O 1
ATOM 659 N N . ILE A 1 84 ? 2.617 6.285 10.203 1 89.44 84 ILE A N 1
ATOM 660 C CA . ILE A 1 84 ? 2.992 7.16 11.305 1 89.44 84 ILE A CA 1
ATOM 661 C C . ILE A 1 84 ? 1.964 7.047 12.43 1 89.44 84 ILE A C 1
ATOM 663 O O . ILE A 1 84 ? 0.771 7.277 12.219 1 89.44 84 ILE A O 1
ATOM 667 N N . PHE A 1 85 ? 2.42 6.715 13.547 1 86.19 85 PHE A N 1
ATOM 668 C CA . PHE A 1 85 ? 1.492 6.508 14.648 1 86.19 85 PHE A CA 1
ATOM 669 C C . PHE A 1 85 ? 1.632 7.617 15.688 1 86.19 85 PHE A C 1
ATOM 671 O O . PHE A 1 85 ? 2.746 8.016 16.031 1 86.19 85 PHE A O 1
ATOM 678 N N . ALA A 1 86 ? 0.48 8.078 16.031 1 82.62 86 ALA A N 1
ATOM 679 C CA . ALA A 1 86 ? 0.466 9.109 17.062 1 82.62 86 ALA A CA 1
ATOM 680 C C . ALA A 1 86 ? 0.862 8.531 18.422 1 82.62 86 ALA A C 1
ATOM 682 O O . ALA A 1 86 ? 0.659 7.348 18.672 1 82.62 86 ALA A O 1
ATOM 683 N N . ASP A 1 87 ? 1.45 9.414 19.141 1 77.31 87 ASP A N 1
ATOM 684 C CA . ASP A 1 87 ? 1.731 9.031 20.516 1 77.31 87 ASP A CA 1
ATOM 685 C C . ASP A 1 87 ? 0.441 8.898 21.328 1 77.31 87 ASP A C 1
ATOM 687 O O . ASP A 1 87 ? -0.375 9.828 21.359 1 77.31 87 ASP A O 1
ATOM 691 N N . LEU A 1 88 ? 0.214 7.707 21.672 1 74.75 88 LEU A N 1
ATOM 692 C CA . LEU A 1 88 ? -0.968 7.473 22.484 1 74.75 88 LEU A CA 1
ATOM 693 C C . LEU A 1 88 ? -0.615 7.52 23.969 1 74.75 88 LEU A C 1
ATOM 695 O O . LEU A 1 88 ? 0.513 7.203 24.359 1 74.75 88 LEU A O 1
ATOM 699 N N . PRO A 1 89 ? -1.596 8.094 24.656 1 73.69 89 PRO A N 1
ATOM 700 C CA . PRO A 1 89 ? -1.333 8.125 26.094 1 73.69 89 PRO A CA 1
ATOM 701 C C . PRO A 1 89 ? -1.091 6.73 26.688 1 73.69 89 PRO A C 1
ATOM 703 O O . PRO A 1 89 ? -1.521 5.734 26.109 1 73.69 89 PRO A O 1
ATOM 706 N N . GLU A 1 90 ? -0.355 6.691 27.703 1 73.19 90 GLU A N 1
ATOM 707 C CA . GLU A 1 90 ? 0.021 5.434 28.328 1 73.19 90 GLU A CA 1
ATOM 708 C C . GLU A 1 90 ? -1.212 4.621 28.719 1 73.19 90 GLU A C 1
ATOM 710 O O . GLU A 1 90 ? -1.176 3.387 28.719 1 73.19 90 GLU A O 1
ATOM 715 N N . ASN A 1 91 ? -2.232 5.363 28.984 1 77.31 91 ASN A N 1
ATOM 716 C CA . ASN A 1 91 ? -3.42 4.668 29.469 1 77.31 91 ASN A CA 1
ATOM 717 C C . ASN A 1 91 ? -4.43 4.438 28.344 1 77.31 91 ASN A C 1
ATOM 719 O O . ASN A 1 91 ? -5.633 4.355 28.594 1 77.31 91 ASN A O 1
ATOM 723 N N . TRP A 1 92 ? -3.99 4.461 27.125 1 76.62 92 TRP A N 1
ATOM 724 C CA . TRP A 1 92 ? -4.875 4.41 25.969 1 76.62 92 TRP A CA 1
ATOM 725 C C . TRP A 1 92 ? -5.82 3.215 26.062 1 76.62 92 TRP A C 1
ATOM 727 O O . TRP A 1 92 ? -7.016 3.342 25.781 1 76.62 92 TRP A O 1
ATOM 737 N N . ASN A 1 93 ? -5.223 2.137 26.406 1 77.88 93 ASN A N 1
ATOM 738 C CA . ASN A 1 93 ? -6.016 0.912 26.438 1 77.88 93 ASN A CA 1
ATOM 739 C C . ASN A 1 93 ? -7.074 0.954 27.531 1 77.88 93 ASN A C 1
ATOM 741 O O . ASN A 1 93 ? -7.992 0.13 27.547 1 77.88 93 ASN A O 1
ATOM 745 N N . GLU A 1 94 ? -6.934 1.838 28.391 1 79.69 94 GLU A N 1
ATOM 746 C CA . GLU A 1 94 ? -7.879 1.963 29.484 1 79.69 94 GLU A CA 1
ATOM 747 C C . GLU A 1 94 ? -8.969 2.979 29.172 1 79.69 94 GLU A C 1
ATOM 749 O O . GLU A 1 94 ? -9.969 3.072 29.891 1 79.69 94 GLU A O 1
ATOM 754 N N . LEU A 1 95 ? -8.719 3.641 28.109 1 76.88 95 LEU A N 1
ATOM 755 C CA . LEU A 1 95 ? -9.664 4.695 27.766 1 76.88 95 LEU A CA 1
ATOM 756 C C . LEU A 1 95 ? -10.914 4.109 27.125 1 76.88 95 LEU A C 1
ATOM 758 O O . LEU A 1 95 ? -10.836 3.104 26.406 1 76.88 95 LEU A O 1
ATOM 762 N N . THR A 1 96 ? -11.953 4.719 27.547 1 76.38 96 THR A N 1
ATOM 763 C CA . THR A 1 96 ? -13.195 4.387 26.844 1 76.38 96 THR A CA 1
ATOM 764 C C . THR A 1 96 ? -13.203 4.98 25.438 1 76.38 96 THR A C 1
ATOM 766 O O . THR A 1 96 ? -12.359 5.816 25.109 1 76.38 96 THR A O 1
ATOM 769 N N . THR A 1 97 ? -14.031 4.488 24.562 1 75.06 97 THR A N 1
ATOM 77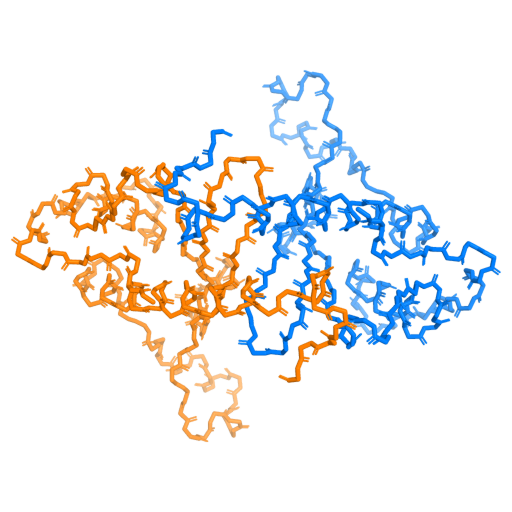0 C CA . THR A 1 97 ? -14.148 4.992 23.203 1 75.06 97 THR A CA 1
ATOM 771 C C . THR A 1 97 ? -14.352 6.504 23.203 1 75.06 97 THR A C 1
ATOM 773 O O . THR A 1 97 ? -13.773 7.211 22.375 1 75.06 97 THR A O 1
ATOM 776 N N . GLU A 1 98 ? -15.148 6.922 24.156 1 72.31 98 GLU A N 1
ATOM 777 C CA . GLU A 1 98 ? -15.43 8.352 24.266 1 72.31 98 GLU A CA 1
ATOM 778 C C . GLU A 1 98 ? -14.18 9.125 24.672 1 72.31 98 GLU A C 1
ATOM 780 O O . GLU A 1 98 ? -13.922 10.211 24.141 1 72.31 98 GLU A O 1
ATOM 785 N N . GLU A 1 99 ? -13.508 8.5 25.562 1 74.81 99 GLU A N 1
ATOM 786 C CA . GLU A 1 99 ? -12.297 9.156 26.047 1 74.81 99 GLU A CA 1
ATOM 787 C C . GLU A 1 99 ? -11.227 9.203 24.953 1 74.81 99 GLU A C 1
ATOM 789 O O . GLU A 1 99 ? -10.445 10.148 24.891 1 74.81 99 GLU A O 1
ATOM 794 N N . GLU A 1 100 ? -11.211 8.133 24.141 1 71.19 100 GLU A N 1
ATOM 795 C CA . GLU A 1 100 ? -10.258 8.07 23.031 1 71.19 100 GLU A CA 1
ATOM 796 C C . GLU A 1 100 ? -10.477 9.211 22.047 1 71.19 100 GLU A C 1
ATOM 798 O O . GLU A 1 100 ? -9.516 9.758 21.5 1 71.19 100 GLU A O 1
ATOM 803 N N . GLU A 1 101 ? -11.695 9.484 21.938 1 69.25 101 GLU A N 1
ATOM 804 C CA . GLU A 1 101 ? -12.047 10.547 21 1 69.25 101 GLU A CA 1
ATOM 805 C C . GLU A 1 101 ? -11.531 11.898 21.484 1 69.25 101 GLU A C 1
ATOM 807 O O . GLU A 1 101 ? -11.25 12.789 20.672 1 69.25 101 GLU A O 1
ATOM 812 N N . ASP A 1 102 ? -11.422 11.914 22.75 1 67.44 102 ASP A N 1
ATOM 813 C CA . ASP A 1 102 ? -11.031 13.195 23.344 1 67.44 102 ASP A CA 1
ATOM 814 C C . ASP A 1 102 ? -9.516 13.352 23.344 1 67.44 102 ASP A C 1
ATOM 816 O O . ASP A 1 102 ? -9 14.422 23.672 1 67.44 102 ASP A O 1
ATOM 820 N N . VAL A 1 103 ? -8.883 12.203 23.047 1 67.25 103 VAL A N 1
ATOM 821 C CA . VAL A 1 103 ? -7.43 12.312 23.016 1 67.25 103 VAL A CA 1
ATOM 822 C C . VAL A 1 103 ? -7 13.094 21.766 1 67.25 103 VAL A C 1
ATOM 824 O O . VAL A 1 103 ? -7.34 12.719 20.641 1 67.25 103 VAL A O 1
ATOM 827 N N . PRO A 1 104 ? -6.535 14.32 21.984 1 61.66 104 PRO A N 1
ATOM 828 C CA . PRO A 1 104 ? -6.148 15.148 20.844 1 61.66 104 PRO A CA 1
ATOM 829 C C . PRO A 1 104 ? -5.219 14.414 19.875 1 61.66 104 PRO A C 1
ATOM 831 O O . PRO A 1 104 ? -4.465 13.531 20.281 1 61.66 104 PRO A O 1
ATOM 834 N N . ALA A 1 105 ? -5.594 14.633 18.672 1 61.91 105 ALA A N 1
ATOM 835 C CA . ALA A 1 105 ? -4.688 14.117 17.641 1 61.91 105 ALA A CA 1
ATOM 836 C C . ALA A 1 105 ? -3.26 14.609 17.875 1 61.91 105 ALA A C 1
ATOM 838 O O . ALA A 1 105 ? -3.051 15.742 18.328 1 61.91 105 ALA A O 1
ATOM 839 N N . SER A 1 106 ? -2.408 13.625 17.812 1 74.12 106 SER A N 1
ATOM 840 C CA . SER A 1 106 ? -1.033 13.906 18.219 1 74.12 106 SER A CA 1
ATOM 841 C C . SER A 1 106 ? -0.196 14.359 17.031 1 74.12 106 SER A C 1
ATOM 843 O O . SER A 1 106 ? 1.016 14.555 17.141 1 74.12 106 SER A O 1
ATOM 845 N N . PHE A 1 107 ? -1.006 14.742 15.867 1 84.75 107 PHE A N 1
ATOM 846 C CA . PHE A 1 107 ? -0.121 15.195 14.797 1 84.75 107 PHE A CA 1
ATOM 847 C C . PHE A 1 107 ? -0.212 16.703 14.625 1 84.75 107 PHE A C 1
ATOM 849 O O . PHE A 1 107 ? -1.273 17.297 14.836 1 84.75 107 PHE A O 1
ATOM 856 N N . PRO A 1 108 ? 0.912 17.422 14.305 1 84.62 108 PRO A N 1
ATOM 857 C CA . PRO A 1 108 ? 0.829 18.844 13.984 1 84.62 108 PRO A CA 1
ATOM 858 C C . PRO A 1 108 ? -0.187 19.141 12.891 1 84.62 108 PRO A C 1
ATOM 860 O O . PRO A 1 108 ? -0.301 18.375 11.922 1 84.62 108 PRO A O 1
ATOM 863 N N . ASP A 1 109 ? -0.955 20.156 13.086 1 81.25 109 ASP A N 1
ATOM 864 C CA . ASP A 1 109 ? -1.92 20.578 12.078 1 81.25 109 ASP A CA 1
ATOM 865 C C . ASP A 1 109 ? -1.215 21.156 10.852 1 81.25 109 ASP A C 1
ATOM 867 O O . ASP A 1 109 ? -0.464 22.125 10.953 1 81.25 109 ASP A O 1
ATOM 871 N N . PRO A 1 110 ? -1.492 20.547 9.695 1 84.12 110 PRO A N 1
ATOM 872 C CA . PRO A 1 110 ? -0.771 21 8.5 1 84.12 110 PRO A CA 1
ATOM 873 C C . PRO A 1 110 ? -1.073 22.438 8.125 1 84.12 110 PRO A C 1
ATOM 875 O O . PRO A 1 110 ? -0.264 23.094 7.461 1 84.12 110 PRO A O 1
ATOM 878 N N . THR A 1 111 ? -2.195 22.922 8.469 1 80.5 111 THR A N 1
ATOM 879 C CA . THR A 1 111 ? -2.566 24.281 8.125 1 80.5 111 THR A CA 1
ATOM 880 C C . THR A 1 111 ? -1.933 25.281 9.094 1 80.5 111 THR A C 1
ATOM 882 O O . THR A 1 111 ? -1.429 26.328 8.68 1 80.5 111 THR A O 1
ATOM 885 N N . GLN A 1 112 ? -1.936 24.953 10.367 1 81.94 112 GLN A N 1
ATOM 886 C CA . GLN A 1 112 ? -1.482 25.875 11.398 1 81.94 112 GLN A CA 1
ATOM 887 C C . GLN A 1 112 ? 0.012 25.719 11.664 1 81.94 112 GLN A C 1
ATOM 889 O O . GLN A 1 112 ? 0.683 26.672 12.062 1 81.94 112 GLN A O 1
ATOM 894 N N . GLN A 1 113 ? 0.491 24.484 11.43 1 87.12 113 GLN A N 1
ATOM 895 C CA . GLN A 1 113 ? 1.886 24.172 11.727 1 87.12 113 GLN A CA 1
ATOM 896 C C . GLN A 1 113 ? 2.539 23.438 10.562 1 87.12 113 GLN A C 1
ATOM 898 O O . GLN A 1 113 ? 3.035 22.328 10.727 1 87.12 113 GLN A O 1
ATOM 903 N N . PRO A 1 114 ? 2.639 24.125 9.438 1 86.81 114 PRO A N 1
ATOM 904 C CA . PRO A 1 114 ? 3.129 23.438 8.242 1 86.81 114 PRO A CA 1
ATOM 905 C C . PRO A 1 114 ? 4.574 22.969 8.383 1 86.81 114 PRO A C 1
ATOM 907 O O . PRO A 1 114 ? 4.922 21.891 7.895 1 86.81 114 PRO A O 1
ATOM 910 N N . GLY A 1 115 ? 5.348 23.75 9.039 1 89.69 115 GLY A N 1
ATOM 911 C CA . GLY A 1 115 ? 6.738 23.359 9.227 1 89.69 115 GLY A CA 1
ATOM 912 C C . GLY A 1 115 ? 6.902 22.094 10.055 1 89.69 115 GLY A C 1
ATOM 913 O O . GLY A 1 115 ? 7.656 21.203 9.68 1 89.69 115 GLY A O 1
ATOM 914 N N . GLU A 1 116 ? 6.195 22.062 11.125 1 91 116 GLU A N 1
ATOM 915 C CA . GLU A 1 116 ? 6.27 20.906 12.008 1 91 116 GLU A CA 1
ATOM 916 C C . GLU A 1 116 ? 5.68 19.672 11.344 1 91 116 GLU A C 1
ATOM 918 O O . GLU A 1 116 ? 6.211 18.562 11.492 1 91 116 GLU A O 1
ATOM 923 N N . PHE A 1 117 ? 4.672 19.938 10.68 1 91 117 PHE A N 1
ATOM 924 C CA . PHE A 1 117 ? 4.031 18.828 9.984 1 91 117 PHE A CA 1
ATOM 925 C C . PHE A 1 117 ? 4.957 18.25 8.914 1 91 117 PHE A C 1
ATOM 927 O O . PHE A 1 117 ? 5.156 17.031 8.852 1 91 117 PHE A O 1
ATOM 934 N N . LEU A 1 118 ? 5.574 19.109 8.141 1 94.19 118 LEU A N 1
ATOM 935 C CA . LEU A 1 118 ? 6.477 18.656 7.086 1 94.19 118 LEU A CA 1
ATOM 936 C C . LEU A 1 118 ? 7.711 17.984 7.672 1 94.19 118 LEU A C 1
ATOM 938 O O . LEU A 1 118 ? 8.219 17 7.109 1 94.19 118 LEU A O 1
ATOM 942 N N . ALA A 1 119 ? 8.164 18.5 8.766 1 95.69 119 ALA A N 1
ATOM 943 C CA . ALA A 1 119 ? 9.312 17.875 9.414 1 95.69 119 ALA A CA 1
ATOM 944 C C . ALA A 1 119 ? 8.984 16.438 9.828 1 95.69 119 ALA A C 1
ATOM 946 O O . ALA A 1 119 ? 9.789 15.531 9.617 1 95.69 119 ALA A O 1
ATOM 947 N N . LEU A 1 120 ? 7.832 16.297 10.367 1 94.12 120 LEU A N 1
ATOM 948 C CA . LEU A 1 120 ? 7.387 14.961 10.75 1 94.12 120 LEU A CA 1
ATOM 949 C C . LEU A 1 120 ? 7.305 14.039 9.531 1 94.12 120 LEU A C 1
ATOM 951 O O . LEU A 1 120 ? 7.836 12.93 9.555 1 94.12 120 LEU A O 1
ATOM 955 N N . VAL A 1 121 ? 6.676 14.5 8.531 1 94.75 121 VAL A N 1
ATOM 956 C CA . VAL A 1 121 ? 6.426 13.688 7.34 1 94.75 121 VAL A CA 1
ATOM 957 C C . VAL A 1 121 ? 7.75 13.344 6.664 1 94.75 121 VAL A C 1
ATOM 959 O O . VAL A 1 121 ? 7.977 12.195 6.281 1 94.75 121 VAL A O 1
ATOM 962 N N . VAL A 1 122 ? 8.625 14.289 6.543 1 97.12 122 VAL A N 1
ATOM 963 C CA . VAL A 1 122 ? 9.906 14.078 5.883 1 97.12 122 VAL A CA 1
ATOM 964 C C . VAL A 1 122 ? 10.742 13.078 6.68 1 97.12 122 VAL A C 1
ATOM 966 O O . VAL A 1 122 ? 11.359 12.18 6.102 1 97.12 122 VAL A O 1
ATOM 969 N N . ASP A 1 123 ? 10.766 13.25 7.957 1 97.25 123 ASP A N 1
ATOM 970 C CA . ASP A 1 123 ? 11.492 12.312 8.805 1 97.25 123 ASP A CA 1
ATOM 971 C C . ASP A 1 123 ? 10.969 10.891 8.609 1 97.25 123 ASP A C 1
ATOM 973 O O . ASP A 1 123 ? 11.75 9.953 8.445 1 97.25 123 ASP A O 1
ATOM 977 N N . GLU A 1 124 ? 9.695 10.773 8.633 1 96.31 124 GLU A N 1
ATOM 978 C CA . GLU A 1 124 ? 9.086 9.445 8.523 1 96.31 124 GLU A CA 1
ATOM 979 C C . GLU A 1 124 ? 9.273 8.867 7.129 1 96.31 124 GLU A C 1
ATOM 981 O O . GLU A 1 124 ? 9.445 7.66 6.969 1 96.31 124 GLU A O 1
ATOM 986 N N . LEU A 1 125 ? 9.227 9.664 6.078 1 97.56 125 LEU A N 1
ATOM 987 C CA . LEU A 1 125 ? 9.5 9.188 4.727 1 97.56 125 LEU A CA 1
ATOM 988 C C . LEU A 1 125 ? 10.945 8.727 4.594 1 97.56 125 LEU A C 1
ATOM 990 O O . LEU A 1 125 ? 11.219 7.738 3.906 1 97.56 125 LEU A O 1
ATOM 994 N N . ASN A 1 126 ? 11.82 9.477 5.23 1 98.38 126 ASN A N 1
ATOM 995 C CA . ASN A 1 126 ? 13.211 9.039 5.23 1 98.38 126 ASN A CA 1
ATOM 996 C C . ASN A 1 126 ? 13.383 7.711 5.957 1 98.38 126 ASN A C 1
ATOM 998 O O . ASN A 1 126 ? 14.188 6.871 5.543 1 98.38 126 ASN A O 1
ATOM 1002 N N . GLN A 1 127 ? 12.68 7.566 7.051 1 97.19 127 GLN A N 1
ATOM 1003 C CA . GLN A 1 127 ? 12.727 6.289 7.75 1 97.19 127 GLN A CA 1
ATOM 1004 C C . GLN A 1 127 ? 12.148 5.168 6.887 1 97.19 127 GLN A C 1
ATOM 1006 O O . GLN A 1 127 ? 12.695 4.066 6.844 1 97.19 127 GLN A O 1
ATOM 1011 N N . LEU A 1 128 ? 11.055 5.43 6.289 1 97 128 LEU A N 1
ATOM 1012 C CA . LEU A 1 128 ? 10.477 4.461 5.363 1 97 128 LEU A CA 1
ATOM 1013 C C . LEU A 1 128 ? 11.469 4.09 4.266 1 97 128 LEU A C 1
ATOM 1015 O O . LEU A 1 128 ? 11.602 2.914 3.918 1 97 128 LEU A O 1
ATOM 1019 N N . HIS A 1 129 ? 12.117 5.113 3.695 1 97.5 129 HIS A N 1
ATOM 1020 C CA . HIS A 1 129 ? 13.125 4.883 2.664 1 97.5 129 HIS A CA 1
ATOM 1021 C C . HIS A 1 129 ? 14.25 3.996 3.184 1 97.5 129 HIS A C 1
ATOM 1023 O O . HIS A 1 129 ? 14.664 3.053 2.506 1 97.5 129 HIS A O 1
ATOM 1029 N N . ALA A 1 130 ? 14.688 4.305 4.352 1 96.69 130 ALA A N 1
ATOM 1030 C CA . ALA A 1 130 ? 15.75 3.492 4.945 1 96.69 130 ALA A CA 1
ATOM 1031 C C . ALA A 1 130 ? 15.312 2.039 5.09 1 96.69 130 ALA A C 1
ATOM 1033 O O . ALA A 1 130 ? 16.078 1.118 4.809 1 96.69 130 ALA A O 1
ATOM 1034 N N . SER A 1 131 ? 14.141 1.843 5.559 1 95.62 131 SER A N 1
ATOM 1035 C CA . SER A 1 131 ? 13.586 0.498 5.688 1 95.62 131 SER A CA 1
ATOM 1036 C C . SER A 1 131 ? 13.492 -0.194 4.332 1 95.62 131 SER A C 1
ATOM 1038 O O . SER A 1 131 ? 13.742 -1.396 4.223 1 95.62 131 SER A O 1
ATOM 1040 N N . THR A 1 132 ? 13.133 0.527 3.336 1 96.31 132 THR A N 1
ATOM 1041 C CA . THR A 1 132 ? 13.031 -0.015 1.985 1 96.31 132 THR A CA 1
ATOM 1042 C C . THR A 1 132 ? 14.398 -0.43 1.46 1 96.31 132 THR A C 1
ATOM 1044 O O . THR A 1 132 ? 14.539 -1.485 0.838 1 96.31 132 THR A O 1
ATOM 1047 N N . GLU A 1 133 ? 15.367 0.445 1.723 1 95.62 133 GLU A N 1
ATOM 1048 C CA . GLU A 1 133 ? 16.734 0.106 1.315 1 95.62 133 GLU A CA 1
ATOM 1049 C C . GLU A 1 133 ? 17.188 -1.199 1.959 1 95.62 133 GLU A C 1
ATOM 1051 O O . GLU A 1 133 ? 17.844 -2.023 1.31 1 95.62 133 GLU A O 1
ATOM 1056 N N . ARG A 1 134 ? 16.859 -1.379 3.18 1 94.5 134 ARG A N 1
ATOM 1057 C CA . ARG A 1 134 ? 17.219 -2.617 3.867 1 94.5 134 ARG A CA 1
ATOM 1058 C C . ARG A 1 134 ? 16.516 -3.814 3.234 1 94.5 134 ARG A C 1
ATOM 1060 O O . ARG A 1 134 ? 17.125 -4.879 3.072 1 94.5 134 ARG A O 1
ATOM 1067 N N . LEU A 1 135 ? 15.281 -3.605 2.963 1 95.19 135 LEU A N 1
ATOM 1068 C CA . LEU A 1 135 ? 14.523 -4.672 2.314 1 95.19 135 LEU A CA 1
ATOM 1069 C C . LEU A 1 135 ? 15.156 -5.047 0.978 1 95.19 135 LEU A C 1
ATOM 1071 O O . LEU A 1 135 ? 15.32 -6.23 0.676 1 95.19 135 LEU A O 1
ATOM 1075 N N . VAL A 1 136 ? 15.453 -4.07 0.151 1 94.75 136 VAL A N 1
ATOM 1076 C CA . VAL A 1 136 ? 16.047 -4.297 -1.163 1 94.75 136 VAL A CA 1
ATOM 1077 C C . VAL A 1 136 ? 17.359 -5.047 -1.012 1 94.75 136 VAL A C 1
ATOM 1079 O O . VAL A 1 136 ? 17.625 -6.008 -1.739 1 94.75 136 VAL A O 1
ATOM 1082 N N . ALA A 1 137 ? 18.203 -4.641 -0.052 1 94.56 137 ALA A N 1
ATOM 1083 C CA . ALA A 1 137 ? 19.516 -5.234 0.157 1 94.56 137 ALA A CA 1
ATOM 1084 C C . ALA A 1 137 ? 19.391 -6.695 0.576 1 94.56 137 ALA A C 1
ATOM 1086 O O . ALA A 1 137 ? 20.266 -7.512 0.25 1 94.56 137 ALA A O 1
ATOM 1087 N N . ALA A 1 138 ? 18.344 -7.004 1.243 1 94.75 138 ALA A N 1
ATOM 1088 C CA . ALA A 1 138 ? 18.172 -8.352 1.787 1 94.75 138 ALA A CA 1
ATOM 1089 C C . ALA A 1 138 ? 17.031 -9.086 1.105 1 94.75 138 ALA A C 1
ATOM 1091 O O . ALA A 1 138 ? 16.438 -9.992 1.688 1 94.75 138 ALA A O 1
ATOM 1092 N N . TRP A 1 139 ? 16.688 -8.672 -0.004 1 95.38 139 TRP A N 1
ATOM 1093 C CA . TRP A 1 139 ? 15.547 -9.227 -0.721 1 95.38 139 TRP A CA 1
ATOM 1094 C C . TRP A 1 139 ? 15.641 -10.75 -0.805 1 95.38 139 TRP A C 1
ATOM 1096 O O . TRP A 1 139 ? 16.609 -11.289 -1.358 1 95.38 139 TRP A O 1
ATOM 1106 N N . PRO A 1 140 ? 14.664 -11.414 -0.369 1 93.94 140 PRO A N 1
ATOM 1107 C CA . PRO A 1 140 ? 14.742 -12.883 -0.314 1 93.94 140 PRO A CA 1
ATOM 1108 C C . PRO A 1 140 ? 14.898 -13.516 -1.694 1 93.94 140 PRO A C 1
ATOM 1110 O O . PRO A 1 140 ? 15.531 -14.562 -1.829 1 93.94 140 PRO A O 1
ATOM 1113 N N . GLY A 1 141 ? 14.25 -12.914 -2.668 1 91.62 141 GLY A N 1
ATOM 1114 C CA . GLY A 1 141 ? 14.406 -13.445 -4.012 1 91.62 141 GLY A CA 1
ATOM 1115 C C . GLY A 1 141 ? 15.852 -13.516 -4.469 1 91.62 141 GLY A C 1
ATOM 1116 O O . GLY A 1 141 ? 16.203 -14.312 -5.34 1 91.62 141 GLY A O 1
ATOM 1117 N N . ASN A 1 142 ? 16.703 -12.734 -3.943 1 92.12 142 ASN A N 1
ATOM 1118 C CA . ASN A 1 142 ? 18.125 -12.703 -4.266 1 92.12 142 ASN A CA 1
ATOM 1119 C C . ASN A 1 142 ? 18.938 -13.547 -3.295 1 92.12 142 ASN A C 1
ATOM 1121 O O . ASN A 1 142 ? 19.859 -14.273 -3.707 1 92.12 142 ASN A O 1
ATOM 1125 N N . THR A 1 143 ? 18.594 -13.516 -1.999 1 92.25 143 THR A N 1
ATOM 1126 C CA . THR A 1 143 ? 19.391 -14.156 -0.963 1 92.25 143 THR A CA 1
ATOM 1127 C C . THR A 1 143 ? 18.984 -15.617 -0.796 1 92.25 143 THR A C 1
ATOM 1129 O O . THR A 1 143 ? 19.766 -16.438 -0.303 1 92.25 143 THR A O 1
ATOM 1132 N N . GLY A 1 144 ? 17.766 -15.875 -1.079 1 92 144 GLY A N 1
ATOM 1133 C CA . GLY A 1 144 ? 17.266 -17.234 -0.924 1 92 144 GLY A CA 1
ATOM 1134 C C . GLY A 1 144 ? 16.844 -17.547 0.5 1 92 144 GLY A C 1
ATOM 1135 O O . GLY A 1 144 ? 16.578 -18.703 0.825 1 92 144 GLY A O 1
ATOM 1136 N N . THR A 1 145 ? 16.875 -16.453 1.375 1 93 145 THR A N 1
ATOM 1137 C CA . THR A 1 145 ? 16.516 -16.656 2.775 1 93 145 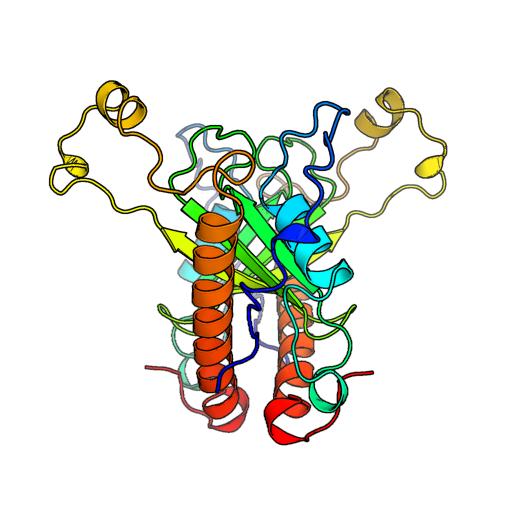THR A CA 1
ATOM 1138 C C . THR A 1 145 ? 15.5 -15.609 3.227 1 93 145 THR A C 1
ATOM 1140 O O . THR A 1 145 ? 15.562 -14.453 2.809 1 93 145 THR A O 1
ATOM 1143 N N . PRO A 1 146 ? 14.672 -16.078 4.066 1 90.56 146 PRO A N 1
ATOM 1144 C CA . PRO A 1 146 ? 13.656 -15.148 4.562 1 90.56 146 PRO A CA 1
ATOM 1145 C C . PRO A 1 146 ? 14.258 -14.008 5.383 1 90.56 146 PRO A C 1
ATOM 1147 O O . PRO A 1 146 ? 15.367 -14.141 5.906 1 90.56 146 PRO A O 1
ATOM 1150 N N . LEU A 1 147 ? 13.477 -12.883 5.352 1 86.94 147 LEU A N 1
ATOM 1151 C CA . LEU A 1 147 ? 13.867 -11.773 6.215 1 86.94 147 LEU A CA 1
ATOM 1152 C C . LEU A 1 147 ? 13.453 -12.039 7.66 1 86.94 147 LEU A C 1
ATOM 1154 O O . LEU A 1 147 ? 12.375 -12.578 7.914 1 86.94 147 LEU A O 1
ATOM 1158 N N . ILE A 1 148 ? 14.328 -12.102 8.688 1 68.31 148 ILE A N 1
ATOM 1159 C CA . ILE A 1 148 ? 14.055 -12.367 10.094 1 68.31 148 ILE A CA 1
ATOM 1160 C C . ILE A 1 148 ? 13.547 -11.094 10.773 1 68.31 148 ILE A C 1
ATOM 1162 O O . ILE A 1 148 ? 14.008 -9.992 10.461 1 68.31 148 ILE A O 1
ATOM 1166 N N . MET B 1 1 ? 9.047 -13.953 -11.312 1 68 1 MET B N 1
ATOM 1167 C CA . MET B 1 1 ? 8.742 -15.273 -10.766 1 68 1 MET B CA 1
ATOM 1168 C C . MET B 1 1 ? 7.449 -15.25 -9.961 1 68 1 MET B C 1
ATOM 1170 O O . MET B 1 1 ? 7.066 -14.203 -9.43 1 68 1 MET B O 1
ATOM 1174 N N . THR B 1 2 ? 6.707 -16.281 -10.039 1 91.62 2 THR B N 1
ATOM 1175 C CA . THR B 1 2 ? 5.434 -16.422 -9.344 1 91.62 2 THR B CA 1
ATOM 1176 C C . THR B 1 2 ? 5.656 -16.578 -7.844 1 91.62 2 THR B C 1
ATOM 1178 O O . THR B 1 2 ? 6.48 -17.391 -7.414 1 91.62 2 THR B O 1
ATOM 1181 N N . LEU B 1 3 ? 5.004 -15.828 -7.129 1 97.44 3 LEU B N 1
ATOM 1182 C CA . LEU B 1 3 ? 5.133 -15.859 -5.676 1 97.44 3 LEU B CA 1
ATOM 1183 C C . LEU B 1 3 ? 4.105 -16.812 -5.062 1 97.44 3 LEU B C 1
ATOM 1185 O O . LEU B 1 3 ? 4.473 -17.734 -4.328 1 97.44 3 LEU B O 1
ATOM 1189 N N . LEU B 1 4 ? 2.885 -16.688 -5.414 1 98.38 4 LEU B N 1
ATOM 1190 C CA . LEU B 1 4 ? 1.791 -17.422 -4.801 1 98.38 4 LEU B CA 1
ATOM 1191 C C . LEU B 1 4 ? 1.269 -18.5 -5.746 1 98.38 4 LEU B C 1
ATOM 1193 O O . LEU B 1 4 ? 1.219 -18.297 -6.961 1 98.38 4 LEU B O 1
ATOM 1197 N N . THR B 1 5 ? 0.855 -19.578 -5.227 1 98.38 5 THR B N 1
ATOM 1198 C CA . THR B 1 5 ? 0.126 -20.625 -5.934 1 98.38 5 THR B CA 1
ATOM 1199 C C . THR B 1 5 ? -1.273 -20.797 -5.348 1 98.38 5 THR B C 1
ATOM 1201 O O . THR B 1 5 ? -1.433 -20.938 -4.133 1 98.38 5 THR B O 1
ATOM 1204 N N . LEU B 1 6 ? -2.193 -20.734 -6.145 1 98 6 LEU B N 1
ATOM 1205 C CA . LEU B 1 6 ? -3.57 -21.016 -5.754 1 98 6 LEU B CA 1
ATOM 1206 C C . LEU B 1 6 ? -3.928 -22.484 -6.027 1 98 6 LEU B C 1
ATOM 1208 O O . LEU B 1 6 ? -3.846 -22.938 -7.172 1 98 6 LEU B O 1
ATOM 1212 N N . HIS B 1 7 ? -4.32 -23.125 -5.074 1 97.75 7 HIS B N 1
ATOM 1213 C CA . HIS B 1 7 ? -4.754 -24.516 -5.203 1 97.75 7 HIS B CA 1
ATOM 1214 C C . HIS B 1 7 ? -6.273 -24.609 -5.305 1 97.75 7 HIS B C 1
ATOM 1216 O O . HIS B 1 7 ? -6.961 -24.734 -4.293 1 97.75 7 HIS B O 1
ATOM 1222 N N . THR B 1 8 ? -6.68 -24.656 -6.473 1 94.19 8 THR B N 1
ATOM 1223 C CA . THR B 1 8 ? -8.117 -24.656 -6.711 1 94.19 8 THR B CA 1
ATOM 1224 C C . THR B 1 8 ? -8.75 -25.953 -6.227 1 94.19 8 THR B C 1
ATOM 1226 O O . THR B 1 8 ? -9.961 -26 -5.973 1 94.19 8 THR B O 1
ATOM 1229 N N . ASP B 1 9 ? -8.023 -26.969 -6.18 1 94.06 9 ASP B N 1
ATOM 1230 C CA . ASP B 1 9 ? -8.516 -28.266 -5.723 1 94.06 9 ASP B CA 1
ATOM 1231 C C . ASP B 1 9 ? -8.758 -28.266 -4.215 1 94.06 9 ASP B C 1
ATOM 1233 O O . ASP B 1 9 ? -9.336 -29.203 -3.674 1 94.06 9 ASP B O 1
ATOM 1237 N N . ARG B 1 10 ? -8.383 -27.188 -3.535 1 94.38 10 ARG B N 1
ATOM 1238 C CA . ARG B 1 10 ? -8.523 -27.109 -2.084 1 94.38 10 ARG B CA 1
ATOM 1239 C C . ARG B 1 10 ? -9.586 -26.078 -1.692 1 94.38 10 ARG B C 1
ATOM 1241 O O . ARG B 1 10 ? -9.695 -25.703 -0.522 1 94.38 10 ARG B O 1
ATOM 1248 N N . LEU B 1 11 ? -10.328 -25.562 -2.598 1 91.38 11 LEU B N 1
ATOM 1249 C CA . LEU B 1 11 ? -11.305 -24.5 -2.318 1 91.38 11 LEU B CA 1
ATOM 1250 C C . LEU B 1 11 ? -12.359 -24.984 -1.338 1 91.38 11 LEU B C 1
ATOM 1252 O O . LEU B 1 11 ? -13.008 -24.188 -0.664 1 91.38 11 LEU B O 1
ATOM 1256 N N . ASP B 1 12 ? -12.594 -26.25 -1.285 1 88.44 12 ASP B N 1
ATOM 1257 C CA . ASP B 1 12 ? -13.586 -26.844 -0.392 1 88.44 12 ASP B CA 1
ATOM 1258 C C . ASP B 1 12 ? -13.195 -26.656 1.07 1 88.44 12 ASP B C 1
ATOM 1260 O O . ASP B 1 12 ? -14.023 -26.812 1.969 1 88.44 12 ASP B O 1
ATOM 1264 N N . ARG B 1 13 ? -11.953 -26.312 1.284 1 87.94 13 ARG B N 1
ATOM 1265 C CA . ARG B 1 13 ? -11.469 -26.078 2.643 1 87.94 13 ARG B CA 1
ATOM 1266 C C . ARG B 1 13 ? -11.953 -24.75 3.184 1 87.94 13 ARG B C 1
ATOM 1268 O O . ARG B 1 13 ? -11.867 -24.484 4.387 1 87.94 13 ARG B O 1
ATOM 1275 N N . LEU B 1 14 ? -12.352 -23.953 2.191 1 83.75 14 LEU B N 1
ATOM 1276 C CA . LEU B 1 14 ? -12.773 -22.609 2.602 1 83.75 14 LEU B CA 1
ATOM 1277 C C . LEU B 1 14 ? -14.219 -22.625 3.086 1 83.75 14 LEU B C 1
ATOM 1279 O O . LEU B 1 14 ? -15.109 -23.125 2.385 1 83.75 14 LEU B O 1
ATOM 1283 N N . THR B 1 15 ? -14.398 -23.062 4.328 1 65.44 15 THR B N 1
ATOM 1284 C CA . THR B 1 15 ? -15.75 -23.094 4.875 1 65.44 15 THR B CA 1
ATOM 1285 C C . THR B 1 15 ? -16.344 -21.672 4.914 1 65.44 15 THR B C 1
ATOM 1287 O O . THR B 1 15 ? -15.68 -20.734 5.363 1 65.44 15 THR B O 1
ATOM 1290 N N . PRO B 1 16 ? -17.359 -21.656 4.109 1 55.53 16 PRO B N 1
ATOM 1291 C CA . PRO B 1 16 ? -17.984 -20.344 4.18 1 55.53 16 PRO B CA 1
ATOM 1292 C C . PRO B 1 16 ? -18.078 -19.797 5.609 1 55.53 16 PRO B C 1
ATOM 1294 O O . PRO B 1 16 ? -18.578 -20.5 6.5 1 55.53 16 PRO B O 1
ATOM 1297 N N . SER B 1 17 ? -17.062 -19.688 6.172 1 48.91 17 SER B N 1
ATOM 1298 C CA . SER B 1 17 ? -17.266 -19.156 7.512 1 48.91 17 SER B CA 1
ATOM 1299 C C . SER B 1 17 ? -18.234 -17.969 7.492 1 48.91 17 SER B C 1
ATOM 1301 O O . SER B 1 17 ? -18.156 -17.109 6.617 1 48.91 17 SER B O 1
ATOM 1303 N N . ARG B 1 18 ? -19.531 -18.375 7.832 1 45.38 18 ARG B N 1
ATOM 1304 C CA . ARG B 1 18 ? -20.438 -17.266 8.117 1 45.38 18 ARG B CA 1
ATOM 1305 C C . ARG B 1 18 ? -19.703 -16.125 8.82 1 45.38 18 ARG B C 1
ATOM 1307 O O . ARG B 1 18 ? -19.125 -16.328 9.891 1 45.38 18 ARG B O 1
ATOM 1314 N N . VAL B 1 19 ? -18.906 -15.68 8.266 1 44.12 19 VAL B N 1
ATOM 1315 C CA . VAL B 1 19 ? -18.375 -14.547 9.016 1 44.12 19 VAL B CA 1
ATOM 1316 C C . VAL B 1 19 ? -19.531 -13.727 9.586 1 44.12 19 VAL B C 1
ATOM 1318 O O . VAL B 1 19 ? -20.344 -13.188 8.836 1 44.12 19 VAL B O 1
ATOM 1321 N N . ASN B 1 20 ? -20.328 -14.398 10.508 1 38.16 20 ASN B N 1
ATOM 1322 C CA . ASN B 1 20 ? -21.422 -13.773 11.242 1 38.16 20 ASN B CA 1
ATOM 1323 C C . ASN B 1 20 ? -21.203 -12.281 11.438 1 38.16 20 ASN B C 1
ATOM 1325 O O . ASN B 1 20 ? -22.141 -11.531 11.703 1 38.16 20 ASN B O 1
ATOM 1329 N N . ASP B 1 21 ? -20.172 -12.008 12.172 1 37.03 21 ASP B N 1
ATOM 1330 C CA . ASP B 1 21 ? -20.219 -10.781 12.969 1 37.03 21 ASP B CA 1
ATOM 1331 C C . ASP B 1 21 ? -20.156 -9.547 12.078 1 37.03 21 ASP B C 1
ATOM 1333 O O . ASP B 1 21 ? -19.766 -8.469 12.531 1 37.03 21 ASP B O 1
ATOM 1337 N N . GLY B 1 22 ? -21.141 -9.516 11.102 1 38.34 22 GLY B N 1
ATOM 1338 C CA . GLY B 1 22 ? -21.359 -8.289 10.344 1 38.34 22 GLY B CA 1
ATOM 1339 C C . GLY B 1 22 ? -20.172 -7.914 9.484 1 38.34 22 GLY B C 1
ATOM 1340 O O . GLY B 1 22 ? -20.094 -6.793 8.977 1 38.34 22 GLY B O 1
ATOM 1341 N N . TYR B 1 23 ? -19.203 -8.531 9.797 1 36.69 23 TYR B N 1
ATOM 1342 C CA . TYR B 1 23 ? -18.031 -8.125 9.023 1 36.69 23 TYR B CA 1
ATOM 1343 C C . TYR B 1 23 ? -18.125 -8.648 7.598 1 36.69 23 TYR B C 1
ATOM 1345 O O . TYR B 1 23 ? -18.344 -9.844 7.383 1 36.69 23 TYR B O 1
ATOM 1353 N N . ARG B 1 24 ? -19.078 -8.062 6.777 1 39.28 24 ARG B N 1
ATOM 1354 C CA . ARG B 1 24 ? -18.969 -8.305 5.344 1 39.28 24 ARG B CA 1
ATOM 1355 C C . ARG B 1 24 ? -17.609 -8.914 5 1 39.28 24 ARG B C 1
ATOM 1357 O O . ARG B 1 24 ? -16.578 -8.461 5.492 1 39.28 24 ARG B O 1
ATOM 1364 N N . LEU B 1 25 ? -17.672 -10.242 4.789 1 46.47 25 LEU B N 1
ATOM 1365 C CA . LEU B 1 25 ? -16.469 -10.922 4.332 1 46.47 25 LEU B CA 1
ATOM 1366 C C . LEU B 1 25 ? -15.617 -10 3.463 1 46.47 25 LEU B C 1
ATOM 1368 O O . LEU B 1 25 ? -15.898 -9.828 2.273 1 46.47 25 LEU B O 1
ATOM 1372 N N . VAL B 1 26 ? -15.344 -8.906 4.121 1 55.75 26 VAL B N 1
ATOM 1373 C CA . VAL B 1 26 ? -14.445 -7.945 3.488 1 55.75 26 VAL B CA 1
ATOM 1374 C C . VAL B 1 26 ? -13.195 -8.664 2.982 1 55.75 26 VAL B C 1
ATOM 1376 O O . VAL B 1 26 ? -12.812 -9.703 3.52 1 55.75 26 VAL B O 1
ATOM 1379 N N . GLY B 1 27 ? -13.109 -8.805 1.585 1 61.38 27 GLY B N 1
ATOM 1380 C CA . GLY B 1 27 ? -12.047 -9.367 0.772 1 61.38 27 GLY B CA 1
ATOM 1381 C C . GLY B 1 27 ? -10.797 -9.688 1.568 1 61.38 27 GLY B C 1
ATOM 1382 O O . GLY B 1 27 ? -10.188 -10.75 1.382 1 61.38 27 GLY B O 1
ATOM 1383 N N . HIS B 1 28 ? -10.656 -9.125 2.645 1 69.25 28 HIS B N 1
ATOM 1384 C CA . HIS B 1 28 ? -9.445 -9.328 3.441 1 69.25 28 HIS B CA 1
ATOM 1385 C C . HIS B 1 28 ? -9.547 -10.602 4.27 1 69.25 28 HIS B C 1
ATOM 1387 O O . HIS B 1 28 ? -8.57 -11.352 4.383 1 69.25 28 HIS B O 1
ATOM 1393 N N . TRP B 1 29 ? -10.68 -10.992 4.738 1 78.31 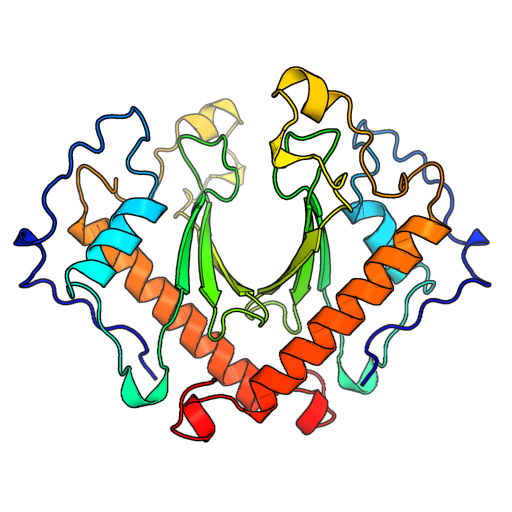29 TRP B N 1
ATOM 1394 C CA . TRP B 1 29 ? -10.836 -12.18 5.562 1 78.31 29 TRP B CA 1
ATOM 1395 C C . TRP B 1 29 ? -10.711 -13.445 4.719 1 78.31 29 TRP B C 1
ATOM 1397 O O . TRP B 1 29 ? -10.07 -14.414 5.129 1 78.31 29 TRP B O 1
ATOM 1407 N N . LEU B 1 30 ? -11.367 -13.445 3.484 1 85.44 30 LEU B N 1
ATOM 1408 C CA . LEU B 1 30 ? -11.266 -14.594 2.594 1 85.44 30 LEU B CA 1
ATOM 1409 C C . LEU B 1 30 ? -9.805 -14.875 2.24 1 85.44 30 LEU B C 1
ATOM 1411 O O . LEU B 1 30 ? -9.383 -16.031 2.227 1 85.44 30 LEU B O 1
ATOM 1415 N N . LEU B 1 31 ? -9.102 -13.922 2.039 1 92.38 31 LEU B N 1
ATOM 1416 C CA . LEU B 1 31 ? -7.691 -14.062 1.706 1 92.38 31 LEU B CA 1
ATOM 1417 C C . LEU B 1 31 ? -6.922 -14.703 2.857 1 92.38 31 LEU B C 1
ATOM 1419 O O . LEU B 1 31 ? -6.156 -15.641 2.65 1 92.38 31 LEU B O 1
ATOM 1423 N N . GLN B 1 32 ? -7.16 -14.203 4.047 1 90.62 32 GLN B N 1
ATOM 1424 C CA . GLN B 1 32 ? -6.48 -14.75 5.219 1 90.62 32 GLN B CA 1
ATOM 1425 C C . GLN B 1 32 ? -6.863 -16.203 5.449 1 90.62 32 GLN B C 1
ATOM 1427 O O . GLN B 1 32 ? -6.004 -17.031 5.758 1 90.62 32 GLN B O 1
ATOM 1432 N N . LYS B 1 33 ? -8.062 -16.453 5.324 1 90.56 33 LYS B N 1
ATOM 1433 C CA . LYS B 1 33 ? -8.523 -17.828 5.5 1 90.56 33 LYS B CA 1
ATOM 1434 C C . LYS B 1 33 ? -7.887 -18.766 4.469 1 90.56 33 LYS B C 1
ATOM 1436 O O . LYS B 1 33 ? -7.535 -19.906 4.785 1 90.56 33 LYS B O 1
ATOM 1441 N N . ALA B 1 34 ? -7.832 -18.297 3.195 1 94.31 34 ALA B N 1
ATOM 1442 C CA . ALA B 1 34 ? -7.25 -19.094 2.121 1 94.31 34 ALA B CA 1
ATOM 1443 C C . ALA B 1 34 ? -5.785 -19.422 2.41 1 94.31 34 ALA B C 1
ATOM 1445 O O . ALA B 1 34 ? -5.309 -20.516 2.105 1 94.31 34 ALA B O 1
ATOM 1446 N N . VAL B 1 35 ? -5.086 -18.484 3.014 1 94.31 35 VAL B N 1
ATOM 1447 C CA . VAL B 1 35 ? -3.691 -18.688 3.4 1 94.31 35 VAL B CA 1
ATOM 1448 C C . VAL B 1 35 ? -3.611 -19.688 4.547 1 94.31 35 VAL B C 1
ATOM 1450 O O . VAL B 1 35 ? -2.828 -20.641 4.496 1 94.31 35 VAL B O 1
ATOM 1453 N N . ASP B 1 36 ? -4.453 -19.547 5.539 1 92.25 36 ASP B N 1
ATOM 1454 C CA . ASP B 1 36 ? -4.453 -20.406 6.715 1 92.25 36 ASP B CA 1
ATOM 1455 C C . ASP B 1 36 ? -4.809 -21.844 6.34 1 92.25 36 ASP B C 1
ATOM 1457 O O . ASP B 1 36 ? -4.266 -22.797 6.91 1 92.25 36 ASP B O 1
ATOM 1461 N N . ALA B 1 37 ? -5.652 -21.953 5.328 1 93.94 37 ALA B N 1
ATOM 1462 C CA . ALA B 1 37 ? -6.137 -23.266 4.918 1 93.94 37 ALA B CA 1
ATOM 1463 C C . ALA B 1 37 ? -5.246 -23.875 3.832 1 93.94 37 ALA B C 1
ATOM 1465 O O . ALA B 1 37 ? -5.574 -24.906 3.256 1 93.94 37 ALA B O 1
ATOM 1466 N N . GLU B 1 38 ? -4.195 -23.234 3.463 1 95.75 38 GLU B N 1
ATOM 1467 C CA . GLU B 1 38 ? -3.223 -23.688 2.473 1 95.75 38 GLU B CA 1
ATOM 1468 C C . GLU B 1 38 ? -3.861 -23.828 1.095 1 95.75 38 GLU B C 1
ATOM 1470 O O . GLU B 1 38 ? -3.467 -24.688 0.309 1 95.75 38 GLU B O 1
ATOM 1475 N N . VAL B 1 39 ? -4.844 -23.031 0.95 1 96.44 39 VAL B N 1
ATOM 1476 C CA . VAL B 1 39 ? -5.395 -22.875 -0.394 1 96.44 39 VAL B CA 1
ATOM 1477 C C . VAL B 1 39 ? -4.465 -22.016 -1.235 1 96.44 39 VAL B C 1
ATOM 1479 O O . VAL B 1 39 ? -4.348 -22.203 -2.447 1 96.44 39 VAL B O 1
ATOM 1482 N N . ILE B 1 40 ? -3.945 -21.078 -0.6 1 97.44 40 ILE B N 1
ATOM 1483 C CA . ILE B 1 40 ? -2.879 -20.25 -1.164 1 97.44 40 ILE B CA 1
ATOM 1484 C C . ILE B 1 40 ? -1.555 -20.594 -0.482 1 97.44 40 ILE B C 1
ATOM 1486 O O . ILE B 1 40 ? -1.47 -20.609 0.748 1 97.44 40 ILE B O 1
ATOM 1490 N N . THR B 1 41 ? -0.518 -20.891 -1.292 1 97.88 41 THR B N 1
ATOM 1491 C CA . THR B 1 41 ? 0.783 -21.219 -0.722 1 97.88 41 THR B CA 1
ATOM 1492 C C . THR B 1 41 ? 1.896 -20.453 -1.427 1 97.88 41 THR B C 1
ATOM 1494 O O . THR B 1 41 ? 1.681 -19.875 -2.494 1 97.88 41 THR B O 1
ATOM 1497 N N . TRP B 1 42 ? 3.014 -20.391 -0.749 1 97.25 42 TRP B N 1
ATOM 1498 C CA . TRP B 1 42 ? 4.258 -19.891 -1.318 1 97.25 42 TRP B CA 1
ATOM 1499 C C . TRP B 1 42 ? 5.465 -20.562 -0.674 1 97.25 42 TRP B C 1
ATOM 1501 O O . TRP B 1 42 ? 5.309 -21.406 0.225 1 97.25 42 TRP B O 1
ATOM 1511 N N . ASP B 1 43 ? 6.609 -20.391 -1.203 1 96.56 43 ASP B N 1
ATOM 1512 C CA . ASP B 1 43 ? 7.84 -21 -0.688 1 96.56 43 ASP B CA 1
ATOM 1513 C C . ASP B 1 43 ? 8.273 -20.312 0.612 1 96.56 43 ASP B C 1
ATOM 1515 O O . ASP B 1 43 ? 9.016 -19.328 0.589 1 96.56 43 ASP B O 1
ATOM 1519 N N . LYS B 1 44 ? 7.898 -20.938 1.699 1 94.62 44 LYS B N 1
ATOM 1520 C CA . LYS B 1 44 ? 8.172 -20.344 3.006 1 94.62 44 LYS B CA 1
ATOM 1521 C C . LYS B 1 44 ? 9.648 -20.438 3.354 1 94.62 44 LYS B C 1
ATOM 1523 O O . LYS B 1 44 ? 10.141 -19.688 4.207 1 94.62 44 LYS B O 1
ATOM 1528 N N . ALA B 1 45 ? 10.273 -21.328 2.781 1 95.06 45 ALA B N 1
ATOM 1529 C CA . ALA B 1 45 ? 11.711 -21.469 3.033 1 95.06 45 ALA B CA 1
ATOM 1530 C C . ALA B 1 45 ? 12.469 -20.25 2.527 1 95.06 45 ALA B C 1
ATOM 1532 O O . ALA B 1 45 ? 13.469 -19.828 3.127 1 95.06 45 ALA B O 1
ATOM 1533 N N . VAL B 1 46 ? 11.945 -19.719 1.497 1 94.88 46 VAL B N 1
ATOM 1534 C CA . VAL B 1 46 ? 12.594 -18.562 0.891 1 94.88 46 VAL B CA 1
ATOM 1535 C C . VAL B 1 46 ? 12 -17.281 1.454 1 94.88 46 VAL B C 1
ATOM 1537 O O . VAL B 1 46 ? 12.727 -16.344 1.802 1 94.88 46 VAL B O 1
ATOM 1540 N N . TRP B 1 47 ? 10.75 -17.188 1.603 1 96 47 TRP B N 1
ATOM 1541 C CA . TRP B 1 47 ? 10.078 -15.914 1.823 1 96 47 TRP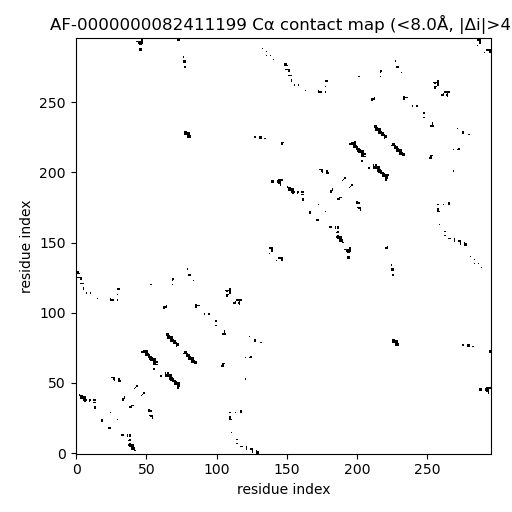 B CA 1
ATOM 1542 C C . TRP B 1 47 ? 9.617 -15.789 3.27 1 96 47 TRP B C 1
ATOM 1544 O O . TRP B 1 47 ? 9.211 -14.703 3.705 1 96 47 TRP B O 1
ATOM 1554 N N . GLY B 1 48 ? 9.695 -16.859 4.031 1 94.38 48 GLY B N 1
ATOM 1555 C CA . GLY B 1 48 ? 9.164 -16.812 5.387 1 94.38 48 GLY B CA 1
ATOM 1556 C C . GLY B 1 48 ? 7.676 -16.531 5.43 1 94.38 48 GLY B C 1
ATOM 1557 O O . GLY B 1 48 ? 6.922 -17 4.574 1 94.38 48 GLY B O 1
ATOM 1558 N N . HIS B 1 49 ? 7.281 -15.875 6.523 1 93.06 49 HIS B N 1
ATOM 1559 C CA . HIS B 1 49 ? 5.879 -15.508 6.672 1 93.06 49 HIS B CA 1
ATOM 1560 C C . HIS B 1 49 ? 5.59 -14.156 6.02 1 93.06 49 HIS B C 1
ATOM 1562 O O . HIS B 1 49 ? 6.266 -13.164 6.309 1 93.06 49 HIS B O 1
ATOM 1568 N N . LEU B 1 50 ? 4.676 -14.18 5.121 1 94.94 50 LEU B N 1
ATOM 1569 C CA . LEU B 1 50 ? 4.234 -12.961 4.453 1 94.94 50 LEU B CA 1
ATOM 1570 C C . LEU B 1 50 ? 2.848 -12.547 4.938 1 94.94 50 LEU B C 1
ATOM 1572 O O . LEU B 1 50 ? 2.025 -13.406 5.285 1 94.94 50 LEU B O 1
ATOM 1576 N N . ASP B 1 51 ? 2.633 -11.266 5.059 1 93.56 51 ASP B N 1
ATOM 1577 C CA . ASP B 1 51 ? 1.309 -10.727 5.352 1 93.56 51 ASP B CA 1
ATOM 1578 C C . ASP B 1 51 ? 0.675 -10.117 4.102 1 93.56 51 ASP B C 1
ATOM 1580 O O . ASP B 1 51 ? 1.293 -9.297 3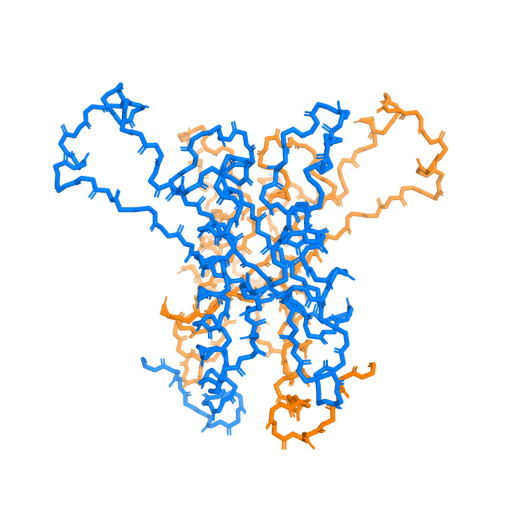.42 1 93.56 51 ASP B O 1
ATOM 1584 N N . PHE B 1 52 ? -0.506 -10.578 3.791 1 94.88 52 PHE B N 1
ATOM 1585 C CA . PHE B 1 52 ? -1.205 -10.102 2.605 1 94.88 52 PHE B CA 1
ATOM 1586 C C . PHE B 1 52 ? -2.477 -9.352 2.988 1 94.88 52 PHE B C 1
ATOM 1588 O O . PHE B 1 52 ? -3.049 -9.594 4.055 1 94.88 52 PHE B O 1
ATOM 1595 N N . GLY B 1 53 ? -2.867 -8.438 2.092 1 92.5 53 GLY B N 1
ATOM 1596 C CA . GLY B 1 53 ? -4.109 -7.703 2.285 1 92.5 53 GLY B CA 1
ATOM 1597 C C . GLY B 1 53 ? -4.824 -7.387 0.985 1 92.5 53 GLY B C 1
ATOM 1598 O O . GLY B 1 53 ? -4.195 -7.316 -0.073 1 92.5 53 GLY B O 1
ATOM 1599 N N . VAL B 1 54 ? -6.133 -7.27 1.098 1 92.5 54 VAL B N 1
ATOM 1600 C CA . VAL B 1 54 ? -6.98 -6.793 0.009 1 92.5 54 VAL B CA 1
ATOM 1601 C C . VAL B 1 54 ? -8.172 -6.023 0.578 1 92.5 54 VAL B C 1
ATOM 1603 O O . VAL B 1 54 ? -8.852 -6.5 1.49 1 92.5 54 VAL B O 1
ATOM 1606 N N . GLU B 1 55 ? -8.289 -4.766 0.115 1 87.88 55 GLU B N 1
ATOM 1607 C CA . GLU B 1 55 ? -9.391 -3.938 0.601 1 87.88 55 GLU B CA 1
ATOM 1608 C C . GLU B 1 55 ? -9.828 -2.926 -0.454 1 87.88 55 GLU B C 1
ATOM 1610 O O . GLU B 1 55 ? -9.055 -2.576 -1.346 1 87.88 55 GLU B O 1
ATOM 1615 N N . PRO B 1 56 ? -11.086 -2.564 -0.365 1 83.94 56 PRO B N 1
ATOM 1616 C CA . PRO B 1 56 ? -11.477 -1.458 -1.244 1 83.94 56 PRO B CA 1
ATOM 1617 C C . PRO B 1 56 ? -10.641 -0.2 -1.012 1 83.94 56 PRO B C 1
ATOM 1619 O O . PRO B 1 56 ? -10.25 0.082 0.123 1 83.94 56 PRO B O 1
ATOM 1622 N N . ALA B 1 57 ? -10.359 0.521 -2.064 1 82.12 57 ALA B N 1
ATOM 1623 C CA . ALA B 1 57 ? -9.602 1.769 -1.956 1 82.12 57 ALA B CA 1
ATOM 1624 C C . ALA B 1 57 ? -10.312 2.756 -1.034 1 82.12 57 ALA B C 1
ATOM 1626 O O . ALA B 1 57 ? -9.664 3.461 -0.255 1 82.12 57 ALA B O 1
ATOM 1627 N N . ASP B 1 58 ? -11.57 2.771 -1.209 1 73.5 58 ASP B N 1
ATOM 1628 C CA . ASP B 1 58 ? -12.406 3.541 -0.292 1 73.5 58 ASP B CA 1
ATOM 1629 C C . ASP B 1 58 ? -13.188 2.619 0.643 1 73.5 58 ASP B C 1
ATOM 1631 O O . ASP B 1 58 ? -14.086 1.893 0.203 1 73.5 58 ASP B O 1
ATOM 1635 N N . ARG B 1 59 ? -12.844 2.562 1.909 1 67.69 59 ARG B N 1
ATOM 1636 C CA . ARG B 1 59 ? -13.367 1.605 2.881 1 67.69 59 ARG B CA 1
ATOM 1637 C C . ARG B 1 59 ? -14.883 1.7 2.98 1 67.69 59 ARG B C 1
ATOM 1639 O O . ARG B 1 59 ? -15.555 0.711 3.283 1 67.69 59 ARG B O 1
ATOM 1646 N N . GLY B 1 60 ? -15.406 2.77 2.748 1 63.66 60 GLY B N 1
ATOM 1647 C CA . GLY B 1 60 ? -16.844 2.906 2.877 1 63.66 60 GLY B CA 1
ATOM 1648 C C . GLY B 1 60 ? -17.594 2.574 1.6 1 63.66 60 GLY B C 1
ATOM 1649 O O . GLY B 1 60 ? -18.828 2.557 1.583 1 63.66 60 GLY B O 1
ATOM 1650 N N . ASP B 1 61 ? -16.812 2.15 0.613 1 67.38 61 ASP B N 1
ATOM 1651 C CA . ASP B 1 61 ? -17.422 1.877 -0.684 1 67.38 61 ASP B CA 1
ATOM 1652 C C . ASP B 1 61 ? -17.875 0.424 -0.777 1 67.38 61 ASP B C 1
ATOM 1654 O O . ASP B 1 61 ? -17.062 -0.498 -0.7 1 67.38 61 ASP B O 1
ATOM 1658 N N . LEU B 1 62 ? -19.188 0.264 -0.963 1 65 62 LEU B N 1
ATOM 1659 C CA . LEU B 1 62 ? -19.75 -1.073 -1.055 1 65 62 LEU B CA 1
ATOM 1660 C C . LEU B 1 62 ? -19.562 -1.656 -2.451 1 65 62 LEU B C 1
ATOM 1662 O O . LEU B 1 62 ? -19.656 -2.869 -2.641 1 65 62 LEU B O 1
ATOM 1666 N N . ARG B 1 63 ? -19.359 -0.802 -3.359 1 71.62 63 ARG B N 1
ATOM 1667 C CA . ARG B 1 63 ? -19.109 -1.221 -4.734 1 71.62 63 ARG B CA 1
ATOM 1668 C C . ARG B 1 63 ? -17.812 -0.609 -5.262 1 71.62 63 ARG B C 1
ATOM 1670 O O . ARG B 1 63 ? -17.844 0.233 -6.16 1 71.62 63 ARG B O 1
ATOM 1677 N N . PRO B 1 64 ? -16.828 -1.208 -4.762 1 78.62 64 PRO B N 1
ATOM 1678 C CA . PRO B 1 64 ? -15.555 -0.566 -5.09 1 78.62 64 PRO B CA 1
ATOM 1679 C C . PRO B 1 64 ? -15.172 -0.725 -6.559 1 78.62 64 PRO B C 1
ATOM 1681 O O . PRO B 1 64 ? -15.438 -1.771 -7.16 1 78.62 64 PRO B O 1
ATOM 1684 N N . ARG B 1 65 ? -14.555 0.341 -7.039 1 81.5 65 ARG B N 1
ATOM 1685 C CA . ARG B 1 65 ? -14.008 0.307 -8.391 1 81.5 65 ARG B CA 1
ATOM 1686 C C . ARG B 1 65 ? -12.5 0.057 -8.359 1 81.5 65 ARG B C 1
ATOM 1688 O O . ARG B 1 65 ? -11.883 -0.161 -9.406 1 81.5 65 ARG B O 1
ATOM 1695 N N . GLU B 1 66 ? -12.109 0.027 -7.312 1 86.06 66 GLU B N 1
ATOM 1696 C CA . GLU B 1 66 ? -10.688 -0.225 -7.094 1 86.06 66 GLU B CA 1
ATOM 1697 C C . GLU B 1 66 ? -10.461 -0.979 -5.789 1 86.06 66 GLU B C 1
ATOM 1699 O O . GLU B 1 66 ? -11.047 -0.646 -4.762 1 86.06 66 GLU B O 1
ATOM 1704 N N . LEU B 1 67 ? -9.68 -2.02 -5.879 1 89.62 67 LEU B N 1
ATOM 1705 C CA . LEU B 1 67 ? -9.164 -2.697 -4.691 1 89.62 67 LEU B CA 1
ATOM 1706 C C . LEU B 1 67 ? -7.68 -2.404 -4.5 1 89.62 67 LEU B C 1
ATOM 1708 O O . LEU B 1 67 ? -6.945 -2.234 -5.477 1 89.62 67 LEU B O 1
ATOM 1712 N N . VAL B 1 68 ? -7.359 -2.316 -3.303 1 91.31 68 VAL B N 1
ATOM 1713 C CA . VAL B 1 68 ? -5.949 -2.199 -2.949 1 91.31 68 VAL B CA 1
ATOM 1714 C C . VAL B 1 68 ? -5.441 -3.533 -2.406 1 91.31 68 VAL B C 1
ATOM 1716 O O . VAL B 1 68 ? -6.039 -4.113 -1.5 1 91.31 68 VAL B O 1
ATOM 1719 N N . ILE B 1 69 ? -4.402 -4.02 -3.002 1 95.12 69 ILE B N 1
ATOM 1720 C CA . ILE B 1 69 ? -3.736 -5.223 -2.518 1 95.12 69 ILE B CA 1
ATOM 1721 C C . ILE B 1 69 ? -2.377 -4.855 -1.928 1 95.12 69 ILE B C 1
ATOM 1723 O O . ILE B 1 69 ? -1.781 -3.844 -2.305 1 95.12 69 ILE B O 1
ATOM 1727 N N . SER B 1 70 ? -1.953 -5.684 -0.996 1 95.81 70 SER B N 1
ATOM 1728 C CA . SER B 1 70 ? -0.699 -5.379 -0.315 1 95.81 70 SER B CA 1
ATOM 1729 C C . SER B 1 70 ? -0.03 -6.645 0.208 1 95.81 70 SER B C 1
ATOM 1731 O O . SER B 1 70 ? -0.686 -7.676 0.379 1 95.81 70 SER B O 1
ATOM 1733 N N . TYR B 1 71 ? 1.298 -6.555 0.349 1 95.06 71 TYR B N 1
ATOM 1734 C CA . TYR B 1 71 ? 1.985 -7.582 1.122 1 95.06 71 TYR B CA 1
ATOM 1735 C C . TYR B 1 71 ? 3.225 -7.016 1.805 1 95.06 71 TYR B C 1
ATOM 1737 O O . TYR B 1 71 ? 3.756 -5.984 1.384 1 95.06 71 TYR B O 1
ATOM 1745 N N . MET B 1 72 ? 3.508 -7.594 2.904 1 95.56 72 MET B N 1
ATOM 1746 C CA . MET B 1 72 ? 4.688 -7.285 3.707 1 95.56 72 MET B CA 1
ATOM 1747 C C . MET B 1 72 ? 5.621 -8.484 3.783 1 95.56 72 MET B C 1
ATOM 1749 O O . MET B 1 72 ? 5.188 -9.602 4.09 1 95.56 72 MET B O 1
ATOM 1753 N N . VAL B 1 73 ? 6.887 -8.195 3.438 1 93.62 73 VAL B N 1
ATOM 1754 C CA . VAL B 1 73 ? 7.879 -9.266 3.426 1 93.62 73 VAL B CA 1
ATOM 1755 C C . VAL B 1 73 ? 8.453 -9.453 4.828 1 93.62 73 VAL B C 1
ATOM 1757 O O . VAL B 1 73 ? 8.992 -10.516 5.148 1 93.62 73 VAL B O 1
ATOM 1760 N N . SER B 1 74 ? 8.352 -8.406 5.621 1 88.94 74 SER B N 1
ATOM 1761 C CA . SER B 1 74 ? 8.766 -8.453 7.02 1 88.94 74 SER B CA 1
ATOM 1762 C C . SER B 1 74 ? 7.84 -7.629 7.902 1 88.94 74 SER B C 1
ATOM 1764 O O . SER B 1 74 ? 7.242 -6.656 7.441 1 88.94 74 SER B O 1
ATOM 1766 N N . LYS B 1 75 ? 7.73 -8.016 9.141 1 83.75 75 LYS B N 1
ATOM 1767 C CA . LYS B 1 75 ? 6.805 -7.379 10.07 1 83.75 75 LYS B CA 1
ATOM 1768 C C . LYS B 1 75 ? 7.152 -5.906 10.273 1 83.75 75 LYS B C 1
ATOM 1770 O O . LYS B 1 75 ? 6.266 -5.062 10.391 1 83.75 75 LYS B O 1
ATOM 1775 N N . ASP B 1 76 ? 8.383 -5.539 10.266 1 82.5 76 ASP B N 1
ATOM 1776 C CA . ASP B 1 76 ? 8.805 -4.176 10.57 1 82.5 76 ASP B CA 1
ATOM 1777 C C . ASP B 1 76 ? 9.219 -3.434 9.305 1 82.5 76 ASP B C 1
ATOM 1779 O O . ASP B 1 76 ? 9.805 -2.354 9.375 1 82.5 76 ASP B O 1
ATOM 1783 N N . GLY B 1 77 ? 8.898 -4.039 8.203 1 90.25 77 GLY B N 1
ATOM 1784 C CA . GLY B 1 77 ? 9.297 -3.414 6.953 1 90.25 77 GLY B CA 1
ATOM 1785 C C . GLY B 1 77 ? 8.164 -2.666 6.273 1 90.25 77 GLY B C 1
ATOM 1786 O O . GLY B 1 77 ? 7.07 -2.555 6.824 1 90.25 77 GLY B O 1
ATOM 1787 N N . PRO B 1 78 ? 8.484 -2.072 5.164 1 95.56 78 PRO B N 1
ATOM 1788 C CA . PRO B 1 78 ? 7.457 -1.36 4.398 1 95.56 78 PRO B CA 1
ATOM 1789 C C . PRO B 1 78 ? 6.391 -2.295 3.824 1 95.56 78 PRO B C 1
ATOM 1791 O O . PRO B 1 78 ? 6.613 -3.504 3.729 1 95.56 78 PRO B O 1
ATOM 1794 N N . THR B 1 79 ? 5.266 -1.716 3.662 1 96.44 79 THR B N 1
ATOM 1795 C CA . THR B 1 79 ? 4.211 -2.418 2.939 1 96.44 79 THR B CA 1
ATOM 1796 C C . THR B 1 79 ? 4.277 -2.107 1.447 1 96.44 79 THR B C 1
ATOM 1798 O O . THR B 1 79 ? 4.434 -0.949 1.055 1 96.44 79 THR B O 1
ATOM 1801 N N . ILE B 1 80 ? 4.219 -3.154 0.666 1 97.38 80 ILE B N 1
ATOM 1802 C CA . ILE B 1 80 ? 4.172 -3.012 -0.785 1 97.38 80 ILE B CA 1
ATOM 1803 C C . ILE B 1 80 ? 2.723 -3.084 -1.264 1 97.38 80 ILE B C 1
ATOM 1805 O O . ILE B 1 80 ? 2.006 -4.039 -0.957 1 97.38 80 ILE B O 1
ATOM 1809 N N . THR B 1 81 ? 2.354 -2.049 -1.975 1 96.38 81 THR B N 1
ATOM 1810 C CA . THR B 1 81 ? 0.937 -1.97 -2.316 1 96.38 81 THR B CA 1
ATOM 1811 C C . THR B 1 81 ? 0.753 -1.78 -3.82 1 96.38 81 THR B C 1
ATOM 1813 O O . THR B 1 81 ? 1.63 -1.234 -4.492 1 96.38 81 THR B O 1
ATOM 1816 N N . GLY B 1 82 ? -0.388 -2.301 -4.34 1 94.75 82 GLY B N 1
ATOM 1817 C CA . GLY B 1 82 ? -0.855 -2.127 -5.707 1 94.75 82 GLY B CA 1
ATOM 1818 C C . GLY B 1 82 ? -2.363 -2.018 -5.809 1 94.75 82 GLY B C 1
ATOM 1819 O O . GLY B 1 82 ? -3.078 -2.234 -4.828 1 94.75 82 GLY B O 1
ATOM 1820 N N . GLY B 1 83 ? -2.773 -1.656 -6.996 1 91.56 83 GLY B N 1
ATOM 1821 C CA . GLY B 1 83 ? -4.203 -1.51 -7.223 1 91.56 83 GLY B CA 1
ATOM 1822 C C . GLY B 1 83 ? -4.746 -2.488 -8.242 1 91.56 83 GLY B C 1
ATOM 1823 O O . GLY B 1 83 ? -4.047 -2.859 -9.188 1 91.56 83 GLY B O 1
ATOM 1824 N N . ILE B 1 84 ? -5.961 -2.916 -7.914 1 89.62 84 ILE B N 1
ATOM 1825 C CA . ILE B 1 84 ? -6.766 -3.646 -8.891 1 89.62 84 ILE B CA 1
ATOM 1826 C C . ILE B 1 84 ? -7.914 -2.764 -9.375 1 89.62 84 ILE B C 1
ATOM 1828 O O . ILE B 1 84 ? -8.719 -2.287 -8.578 1 89.62 84 ILE B O 1
ATOM 1832 N N . PHE B 1 85 ? -7.926 -2.584 -10.602 1 86.25 85 PHE B N 1
ATOM 1833 C CA . PHE B 1 85 ? -8.945 -1.694 -11.141 1 86.25 85 PHE B CA 1
ATOM 1834 C C . PHE B 1 85 ? -10 -2.482 -11.914 1 86.25 85 PHE B C 1
ATOM 1836 O O . PHE B 1 85 ? -9.672 -3.395 -12.672 1 86.25 85 PHE B O 1
ATOM 1843 N N . ALA B 1 86 ? -11.211 -2.139 -11.555 1 82.56 86 ALA B N 1
ATOM 1844 C CA . ALA B 1 86 ? -12.32 -2.777 -12.258 1 82.56 86 ALA B CA 1
ATOM 1845 C C . ALA B 1 86 ? -12.383 -2.32 -13.711 1 82.56 86 ALA B C 1
ATOM 1847 O O . ALA B 1 86 ? -11.953 -1.212 -14.039 1 82.56 86 ALA B O 1
ATOM 1848 N N . ASP B 1 87 ? -12.82 -3.219 -14.477 1 77.38 87 ASP B N 1
ATOM 1849 C CA . ASP B 1 87 ? -13.086 -2.848 -15.859 1 77.38 87 ASP B CA 1
ATOM 1850 C C . ASP B 1 87 ? -14.234 -1.848 -15.953 1 77.38 87 ASP B C 1
ATOM 1852 O O . ASP B 1 87 ? -15.32 -2.09 -15.414 1 77.38 87 ASP B O 1
ATOM 1856 N N . LEU B 1 88 ? -13.836 -0.754 -16.344 1 75 88 LEU B N 1
ATOM 1857 C CA . LEU B 1 88 ? -14.867 0.26 -16.531 1 75 88 LEU B CA 1
ATOM 1858 C C . LEU B 1 88 ? -15.375 0.265 -17.969 1 75 88 LEU B C 1
ATOM 1860 O O . LEU B 1 88 ? -14.641 -0.076 -18.891 1 75 88 LEU B O 1
ATOM 1864 N N . PRO B 1 89 ? -16.703 0.513 -17.969 1 73.75 89 PRO B N 1
ATOM 1865 C CA . PRO B 1 89 ? -17.234 0.585 -19.328 1 73.75 89 PRO B CA 1
ATOM 1866 C C . PRO B 1 89 ? -16.531 1.646 -20.172 1 73.75 89 PRO B C 1
ATOM 1868 O O . PRO B 1 89 ? -15.953 2.592 -19.641 1 73.75 89 PRO B O 1
ATOM 1871 N N . GLU B 1 90 ? -16.484 1.387 -21.422 1 73.5 90 GLU B N 1
ATOM 1872 C CA . GLU B 1 90 ? -15.805 2.277 -22.359 1 73.5 90 GLU B CA 1
ATOM 1873 C C . GLU B 1 90 ? -16.328 3.705 -22.25 1 73.5 90 GLU B C 1
ATOM 1875 O O . GLU B 1 90 ? -15.586 4.664 -22.453 1 73.5 90 GLU B O 1
ATOM 1880 N N . ASN B 1 91 ? -17.578 3.777 -21.844 1 77.56 91 ASN B N 1
ATOM 1881 C CA . ASN B 1 91 ? -18.203 5.102 -21.812 1 77.56 91 ASN B CA 1
ATOM 1882 C C . ASN B 1 91 ? -18.188 5.684 -20.406 1 77.56 91 ASN B C 1
ATOM 1884 O O . ASN B 1 91 ? -19.062 6.488 -20.062 1 77.56 91 ASN B O 1
ATOM 1888 N N . TRP B 1 92 ? -17.328 5.188 -19.562 1 76.81 92 TRP B N 1
ATOM 1889 C CA . TRP B 1 92 ? -17.328 5.555 -18.141 1 76.81 92 TRP B CA 1
ATOM 1890 C C . TRP B 1 92 ? -17.312 7.066 -17.969 1 76.81 92 TRP B C 1
ATOM 1892 O O . TRP B 1 92 ? -18.062 7.613 -17.156 1 76.81 92 TRP B O 1
ATOM 1902 N N . ASN B 1 93 ? -16.453 7.656 -18.75 1 77.81 93 ASN B N 1
ATOM 1903 C CA . ASN B 1 93 ? -16.297 9.102 -18.594 1 77.81 93 ASN B CA 1
ATOM 1904 C C . ASN B 1 93 ? -17.547 9.852 -19.031 1 77.81 93 ASN B C 1
ATOM 1906 O O . ASN B 1 93 ? -17.688 11.039 -18.734 1 77.81 93 ASN B O 1
ATOM 1910 N N . GLU B 1 94 ? -18.375 9.195 -19.672 1 80.25 94 GLU B N 1
ATOM 1911 C CA . GLU B 1 94 ? -19.609 9.82 -20.156 1 80.25 94 GLU B CA 1
ATOM 1912 C C . GLU B 1 94 ? -20.766 9.594 -19.172 1 80.25 94 GLU B C 1
ATOM 1914 O O . GLU B 1 94 ? -21.812 10.211 -19.297 1 80.25 94 GLU B O 1
ATOM 1919 N N . LEU B 1 95 ? -20.469 8.758 -18.297 1 77.5 95 LEU B N 1
ATOM 1920 C CA . LEU B 1 95 ? -21.531 8.414 -17.375 1 77.5 95 LEU B CA 1
ATOM 1921 C C . LEU B 1 95 ? -21.703 9.5 -16.312 1 77.5 95 LEU B C 1
ATOM 1923 O O . LEU B 1 95 ? -20.719 10.133 -15.906 1 77.5 95 LEU B O 1
ATOM 1927 N N . THR B 1 96 ? -22.953 9.688 -16.062 1 76.81 96 THR B N 1
ATOM 1928 C CA . THR B 1 96 ? -23.25 10.555 -14.93 1 76.81 96 THR B CA 1
ATOM 1929 C C . THR B 1 96 ? -22.906 9.859 -13.609 1 76.81 96 THR B C 1
ATOM 1931 O O . THR B 1 96 ? -22.656 8.656 -13.586 1 76.81 96 THR B O 1
ATOM 1934 N N . THR B 1 97 ? -22.766 10.602 -12.562 1 75.25 97 THR B N 1
ATOM 1935 C CA . THR B 1 97 ? -22.469 10.047 -11.25 1 75.25 97 THR B CA 1
ATOM 1936 C C . THR B 1 97 ? -23.469 8.953 -10.891 1 75.25 97 THR B C 1
ATOM 1938 O O . THR B 1 97 ? -23.094 7.922 -10.328 1 75.25 97 THR B O 1
ATOM 1941 N N . GLU B 1 98 ? -24.734 9.211 -11.25 1 72.62 98 GLU B N 1
ATOM 1942 C CA . GLU B 1 98 ? -25.781 8.242 -10.969 1 72.62 98 GLU B CA 1
ATOM 1943 C C . GLU B 1 98 ? -25.578 6.961 -11.773 1 72.62 98 GLU B C 1
ATOM 1945 O O . GLU B 1 98 ? -25.781 5.855 -11.258 1 72.62 98 GLU B O 1
ATOM 1950 N N . GLU B 1 99 ? -25.203 7.254 -12.992 1 74.88 99 GLU B N 1
ATOM 1951 C CA . GLU B 1 99 ? -25 6.102 -13.867 1 74.88 99 GLU B CA 1
ATOM 1952 C C . GLU B 1 99 ? -23.797 5.281 -13.43 1 74.88 99 GLU B C 1
ATOM 1954 O O . GLU B 1 99 ? -23.781 4.059 -13.57 1 74.88 99 GLU B O 1
ATOM 1959 N N . GLU B 1 100 ? -22.812 5.973 -12.922 1 71.75 100 GLU B N 1
ATOM 1960 C CA . GLU B 1 100 ? -21.625 5.289 -12.438 1 71.75 100 GLU B CA 1
ATOM 1961 C C . GLU B 1 100 ? -21.953 4.352 -11.281 1 71.75 100 GLU B C 1
ATOM 1963 O O . GLU B 1 100 ? -21.359 3.273 -11.164 1 71.75 100 GLU B O 1
ATOM 1968 N N . GLU B 1 101 ? -22.828 4.84 -10.547 1 69.25 101 GLU B N 1
ATOM 1969 C CA . GLU B 1 101 ? -23.219 4.043 -9.383 1 69.25 101 GLU B CA 1
ATOM 1970 C C . GLU B 1 101 ? -23.906 2.748 -9.812 1 69.25 101 GLU B C 1
ATOM 1972 O O . GLU B 1 101 ? -23.844 1.743 -9.102 1 69.25 101 GLU B O 1
ATOM 1977 N N . ASP B 1 102 ? -24.469 2.854 -10.945 1 67.75 102 ASP B N 1
ATOM 1978 C CA . ASP B 1 102 ? -25.234 1.704 -11.422 1 67.75 102 ASP B CA 1
ATOM 1979 C C . ASP B 1 102 ? -24.328 0.699 -12.133 1 67.75 102 ASP B C 1
ATOM 1981 O O . ASP B 1 102 ? -24.766 -0.405 -12.469 1 67.75 102 ASP B O 1
ATOM 1985 N N . VAL B 1 103 ? -23.094 1.2 -12.359 1 67.94 103 VAL B N 1
ATOM 1986 C CA . VAL B 1 103 ? -22.188 0.263 -13.008 1 67.94 103 VAL B CA 1
ATOM 1987 C C . VAL B 1 103 ? -21.75 -0.816 -12.016 1 67.94 103 VAL B C 1
ATOM 1989 O O . VAL B 1 103 ? -21.219 -0.51 -10.945 1 67.94 103 VAL B O 1
ATOM 1992 N N . PRO B 1 104 ? -22.281 -2.014 -12.219 1 61.66 104 PRO B N 1
ATOM 1993 C CA . PRO B 1 104 ? -21.938 -3.09 -11.281 1 61.66 104 PRO B CA 1
ATOM 1994 C C . PRO B 1 104 ? -20.438 -3.209 -11.031 1 61.66 104 PRO B C 1
ATOM 1996 O O . PRO B 1 104 ? -19.641 -2.893 -11.914 1 61.66 104 PRO B O 1
ATOM 1999 N N . ALA B 1 105 ? -20.25 -3.322 -9.789 1 61.62 105 ALA B N 1
ATOM 2000 C CA . ALA B 1 105 ? -18.859 -3.596 -9.438 1 61.62 105 ALA B CA 1
ATOM 2001 C C . ALA B 1 105 ? -18.344 -4.812 -10.195 1 61.62 105 ALA B C 1
ATOM 2003 O O . ALA B 1 105 ? -19.078 -5.773 -10.43 1 61.62 105 ALA B O 1
ATOM 2004 N N . SER B 1 106 ? -17.188 -4.531 -10.75 1 73.75 106 SER B N 1
ATOM 2005 C CA . SER B 1 106 ? -16.656 -5.52 -11.688 1 73.75 106 SER B CA 1
ATOM 2006 C C . SER B 1 106 ? -15.789 -6.551 -10.969 1 73.75 106 SER B C 1
ATOM 2008 O O . SER B 1 106 ? -15.141 -7.375 -11.617 1 73.75 106 SER B O 1
ATOM 2010 N N . PHE B 1 107 ? -15.984 -6.621 -9.594 1 84.88 107 PHE B N 1
ATOM 2011 C CA . PHE B 1 107 ? -15.156 -7.672 -9.016 1 84.88 107 PHE B CA 1
ATOM 2012 C C . PHE B 1 107 ? -16.016 -8.852 -8.562 1 84.88 107 PHE B C 1
ATOM 2014 O O . PHE B 1 107 ? -17.156 -8.664 -8.125 1 84.88 107 PHE B O 1
ATOM 2021 N N . PRO B 1 108 ? -15.586 -10 -8.617 1 84.56 108 PRO B N 1
ATOM 2022 C CA . PRO B 1 108 ? -16.312 -11.141 -8.062 1 84.56 108 PRO B CA 1
ATOM 2023 C C . PRO B 1 108 ? -16.609 -10.977 -6.57 1 84.56 108 PRO B C 1
ATOM 2025 O O . PRO B 1 108 ? -15.773 -10.461 -5.824 1 84.56 108 PRO B O 1
ATOM 2028 N N . ASP B 1 109 ? -17.781 -11.391 -6.258 1 81.25 109 ASP B N 1
ATOM 2029 C CA . ASP B 1 109 ? -18.172 -11.336 -4.852 1 81.25 109 ASP B CA 1
ATOM 2030 C C . ASP B 1 109 ? -17.453 -12.406 -4.043 1 81.25 109 ASP B C 1
ATOM 2032 O O . ASP B 1 109 ? -17.578 -13.602 -4.324 1 81.25 109 ASP B O 1
ATOM 2036 N N . PRO B 1 110 ? -16.734 -11.945 -3.008 1 84.12 110 PRO B N 1
ATOM 2037 C CA . PRO B 1 110 ? -15.938 -12.914 -2.252 1 84.12 110 PRO B CA 1
ATOM 2038 C C . PRO B 1 110 ? -16.797 -13.953 -1.54 1 84.12 110 PRO B C 1
ATOM 2040 O O . PRO B 1 110 ? -16.344 -15.062 -1.254 1 84.12 110 PRO B O 1
ATOM 2043 N N . THR B 1 111 ? -17.969 -13.625 -1.213 1 80.5 111 THR B N 1
ATOM 2044 C CA . THR B 1 111 ? -18.844 -14.555 -0.505 1 80.5 111 THR B CA 1
ATOM 2045 C C . THR B 1 111 ? -19.484 -15.547 -1.476 1 80.5 111 THR B C 1
ATOM 2047 O O . THR B 1 111 ? -19.562 -16.734 -1.183 1 80.5 111 THR B O 1
ATOM 2050 N N . GLN B 1 112 ? -19.891 -15.055 -2.621 1 82 112 GLN B N 1
ATOM 2051 C CA . GLN B 1 112 ? -20.641 -15.875 -3.566 1 82 112 GLN B CA 1
ATOM 2052 C C . GLN B 1 112 ? -19.703 -16.578 -4.543 1 82 112 GLN B C 1
ATOM 2054 O O . GLN B 1 112 ? -20.016 -17.656 -5.047 1 82 112 GLN B O 1
ATOM 2059 N N . GLN B 1 113 ? -18.562 -15.945 -4.809 1 87.25 113 GLN B N 1
ATOM 2060 C CA . GLN B 1 113 ? -17.625 -16.453 -5.793 1 87.25 113 GLN B CA 1
ATOM 2061 C C . GLN B 1 113 ? -16.203 -16.453 -5.238 1 87.25 113 GLN B C 1
ATOM 2063 O O . GLN B 1 113 ? -15.305 -15.82 -5.805 1 87.25 113 GLN B O 1
ATOM 2068 N N . PRO B 1 114 ? -16.016 -17.25 -4.168 1 87.12 114 PRO B N 1
ATOM 2069 C CA . PRO B 1 114 ? -14.719 -17.188 -3.494 1 87.12 114 PRO B CA 1
ATOM 2070 C C . PRO B 1 114 ? -13.57 -17.641 -4.398 1 87.12 114 PRO B C 1
ATOM 2072 O O . PRO B 1 114 ? -12.477 -17.062 -4.336 1 87.12 114 PRO B O 1
ATOM 2075 N N . GLY B 1 115 ? -13.82 -18.594 -5.234 1 89.88 115 GLY B N 1
ATOM 2076 C CA . GLY B 1 115 ? -12.773 -19.078 -6.133 1 89.88 115 GLY B CA 1
ATOM 2077 C C . GLY B 1 115 ? -12.336 -18.031 -7.137 1 89.88 115 GLY B C 1
ATOM 2078 O O . GLY B 1 115 ? -11.141 -17.812 -7.34 1 89.88 115 GLY B O 1
ATOM 2079 N N . GLU B 1 116 ? -13.328 -17.375 -7.723 1 91.25 116 GLU B N 1
ATOM 2080 C CA . GLU B 1 116 ? -13.031 -16.344 -8.711 1 91.25 116 GLU B CA 1
ATOM 2081 C C . GLU B 1 116 ? -12.359 -15.141 -8.062 1 91.25 116 GLU B C 1
ATOM 2083 O O . GLU B 1 116 ? -11.445 -14.547 -8.641 1 91.25 116 GLU B O 1
ATOM 2088 N N . PHE B 1 117 ? -12.82 -14.891 -6.953 1 91.12 117 PHE B N 1
ATOM 2089 C CA . PHE B 1 117 ? -12.25 -13.758 -6.23 1 91.12 117 PHE B CA 1
ATOM 2090 C C . PHE B 1 117 ? -10.797 -14.016 -5.871 1 91.12 117 PHE B C 1
ATOM 2092 O O . PHE B 1 117 ? -9.93 -13.18 -6.113 1 91.12 117 PHE B O 1
ATOM 2099 N N . LEU B 1 118 ? -10.523 -15.195 -5.371 1 94.5 118 LEU B N 1
ATOM 2100 C CA . LEU B 1 118 ? -9.164 -15.547 -4.977 1 94.5 118 LEU B CA 1
ATOM 2101 C C . LEU B 1 118 ? -8.25 -15.633 -6.195 1 94.5 118 LEU B C 1
ATOM 2103 O O . LEU B 1 118 ? -7.082 -15.25 -6.129 1 94.5 118 LEU B O 1
ATOM 2107 N N . ALA B 1 119 ? -8.797 -16.125 -7.262 1 95.88 119 ALA B N 1
ATOM 2108 C CA . ALA B 1 119 ? -7.996 -16.172 -8.484 1 95.88 119 ALA B CA 1
ATOM 2109 C C . ALA B 1 119 ? -7.574 -14.781 -8.93 1 95.88 119 ALA B C 1
ATOM 2111 O O . ALA B 1 119 ? -6.414 -14.562 -9.297 1 95.88 119 ALA B O 1
ATOM 2112 N N . LEU B 1 120 ? -8.508 -13.891 -8.859 1 94.25 120 LEU B N 1
ATOM 2113 C CA . LEU B 1 120 ? -8.203 -12.508 -9.203 1 94.25 120 LEU B CA 1
ATOM 2114 C C . LEU B 1 120 ? -7.133 -11.938 -8.281 1 94.25 120 LEU B C 1
ATOM 2116 O O . LEU B 1 120 ? -6.148 -11.359 -8.742 1 94.25 120 LEU B O 1
ATOM 2120 N N . VAL B 1 121 ? -7.316 -12.125 -7.012 1 94.81 121 VAL B N 1
ATOM 2121 C CA . VAL B 1 121 ? -6.426 -11.547 -6.012 1 94.81 121 VAL B CA 1
ATOM 2122 C C . VAL B 1 121 ? -5.035 -12.156 -6.137 1 94.81 121 VAL B C 1
ATOM 2124 O O . VAL B 1 121 ? -4.031 -11.438 -6.117 1 94.81 121 VAL B O 1
ATOM 2127 N N . VAL B 1 122 ? -4.965 -13.422 -6.332 1 97.12 122 VAL B N 1
ATOM 2128 C CA . VAL B 1 122 ? -3.686 -14.117 -6.43 1 97.12 122 VAL B CA 1
ATOM 2129 C C . VAL B 1 122 ? -2.947 -13.68 -7.688 1 97.12 122 VAL B C 1
ATOM 2131 O O . VAL B 1 122 ? -1.74 -13.422 -7.652 1 97.12 122 VAL B O 1
ATOM 2134 N N . ASP B 1 123 ? -3.656 -13.609 -8.75 1 97.19 123 ASP B N 1
ATOM 2135 C CA . ASP B 1 123 ? -3.049 -13.141 -9.992 1 97.19 123 ASP B CA 1
ATOM 2136 C C . ASP B 1 123 ? -2.465 -11.742 -9.82 1 97.19 123 ASP B C 1
ATOM 2138 O O . ASP B 1 123 ? -1.331 -11.484 -10.234 1 97.19 123 ASP B O 1
ATOM 2142 N N . GLU B 1 124 ? -3.221 -10.898 -9.242 1 96.31 124 GLU B N 1
ATOM 2143 C CA . GLU B 1 124 ? -2.793 -9.516 -9.086 1 96.31 124 GLU B CA 1
ATOM 2144 C C . GLU B 1 124 ? -1.652 -9.398 -8.078 1 96.31 124 GLU B C 1
ATOM 2146 O O . GLU B 1 124 ? -0.758 -8.562 -8.242 1 96.31 124 GLU B O 1
ATOM 2151 N N . LEU B 1 125 ? -1.65 -10.203 -7 1 97.5 125 LEU B N 1
ATOM 2152 C CA . LEU B 1 125 ? -0.541 -10.219 -6.055 1 97.5 125 LEU B CA 1
ATOM 2153 C C . LEU B 1 125 ? 0.736 -10.719 -6.719 1 97.5 125 LEU B C 1
ATOM 2155 O O . LEU B 1 125 ? 1.827 -10.219 -6.438 1 97.5 125 LEU B O 1
ATOM 2159 N N . ASN B 1 126 ? 0.585 -11.68 -7.582 1 98.38 126 ASN B N 1
ATOM 2160 C CA . ASN B 1 126 ? 1.743 -12.156 -8.336 1 98.38 126 ASN B CA 1
ATOM 2161 C C . ASN B 1 126 ? 2.275 -11.078 -9.281 1 98.38 126 ASN B C 1
ATOM 2163 O O . ASN B 1 126 ? 3.486 -10.953 -9.461 1 98.38 126 ASN B O 1
ATOM 2167 N N . GLN B 1 127 ? 1.356 -10.359 -9.906 1 97.12 127 GLN B N 1
ATOM 2168 C CA . GLN B 1 127 ? 1.786 -9.25 -10.75 1 97.12 127 GLN B CA 1
ATOM 2169 C C . GLN B 1 127 ? 2.484 -8.172 -9.93 1 97.12 127 GLN B C 1
ATOM 2171 O O . GLN B 1 127 ? 3.502 -7.625 -10.352 1 97.12 127 GLN B O 1
ATOM 2176 N N . LEU B 1 128 ? 1.903 -7.852 -8.82 1 97.06 128 LEU B N 1
ATOM 2177 C CA . LEU B 1 128 ? 2.535 -6.902 -7.918 1 97.06 128 LEU B CA 1
ATOM 2178 C C . LEU B 1 128 ? 3.932 -7.371 -7.523 1 97.06 128 LEU B C 1
ATOM 2180 O O . LEU B 1 128 ? 4.871 -6.574 -7.488 1 97.06 128 LEU B O 1
ATOM 2184 N N . HIS B 1 129 ? 4.055 -8.648 -7.184 1 97.5 129 HIS B N 1
ATOM 2185 C CA . HIS B 1 129 ? 5.344 -9.234 -6.832 1 97.5 129 HIS B CA 1
ATOM 2186 C C . HIS B 1 129 ? 6.34 -9.102 -7.977 1 97.5 129 HIS B C 1
ATOM 2188 O O . HIS B 1 129 ? 7.492 -8.711 -7.762 1 97.5 129 HIS B O 1
ATOM 2194 N N . ALA B 1 130 ? 5.883 -9.414 -9.125 1 96.69 130 ALA B N 1
ATOM 2195 C CA . ALA B 1 130 ? 6.758 -9.281 -10.289 1 96.69 130 ALA B CA 1
ATOM 2196 C C . ALA B 1 130 ? 7.246 -7.848 -10.453 1 96.69 130 ALA B C 1
ATOM 2198 O O . ALA B 1 130 ? 8.422 -7.613 -10.75 1 96.69 130 ALA B O 1
ATOM 2199 N N . SER B 1 131 ? 6.367 -6.918 -10.328 1 95.62 131 SER B N 1
ATOM 2200 C CA . SER B 1 131 ? 6.727 -5.504 -10.406 1 95.62 131 SER B CA 1
ATOM 2201 C C . SER B 1 131 ? 7.727 -5.129 -9.32 1 95.62 131 SER B C 1
ATOM 2203 O O . SER B 1 131 ? 8.633 -4.332 -9.547 1 95.62 131 SER B O 1
ATOM 2205 N N . THR B 1 132 ? 7.559 -5.691 -8.141 1 96.31 132 THR B N 1
ATOM 2206 C CA . THR B 1 132 ? 8.461 -5.43 -7.027 1 96.31 132 THR B CA 1
ATOM 2207 C C . THR B 1 132 ? 9.852 -5.988 -7.312 1 96.31 132 THR B C 1
ATOM 2209 O O . THR B 1 132 ? 10.859 -5.332 -7.031 1 96.31 132 THR B O 1
ATOM 2212 N N . GLU B 1 133 ? 9.852 -7.168 -7.879 1 95.56 133 GLU B N 1
ATOM 2213 C CA . GLU B 1 133 ? 11.133 -7.762 -8.25 1 95.56 133 GLU B CA 1
ATOM 2214 C C . GLU B 1 133 ? 11.875 -6.887 -9.25 1 95.56 133 GLU B C 1
ATOM 2216 O O . GLU B 1 133 ? 13.094 -6.719 -9.148 1 95.56 133 GLU B O 1
ATOM 2221 N N . ARG B 1 134 ? 11.164 -6.359 -10.164 1 94.44 134 ARG B N 1
ATOM 2222 C CA . ARG B 1 134 ? 11.781 -5.465 -11.141 1 94.44 134 ARG B CA 1
ATOM 2223 C C . ARG B 1 134 ? 12.328 -4.211 -10.461 1 94.44 134 ARG B C 1
ATOM 2225 O O . ARG B 1 134 ? 13.414 -3.742 -10.797 1 94.44 134 ARG B O 1
ATOM 2232 N N . LEU B 1 135 ? 11.539 -3.695 -9.594 1 95.19 135 LEU B N 1
ATOM 2233 C CA . LEU B 1 135 ? 11.977 -2.52 -8.852 1 95.19 135 LEU B CA 1
ATOM 2234 C C . LEU B 1 135 ? 13.258 -2.814 -8.07 1 95.19 135 LEU B C 1
ATOM 2236 O O . LEU B 1 135 ? 14.195 -2.02 -8.094 1 95.19 135 LEU B O 1
ATOM 2240 N N . VAL B 1 136 ? 13.289 -3.924 -7.344 1 94.69 136 VAL B N 1
ATOM 2241 C CA . VAL B 1 136 ? 14.445 -4.312 -6.547 1 94.69 136 VAL B CA 1
ATOM 2242 C C . VAL B 1 136 ? 15.672 -4.461 -7.445 1 94.69 136 VAL B C 1
ATOM 2244 O O . VAL B 1 136 ? 16.75 -3.975 -7.117 1 94.69 136 VAL B O 1
ATOM 2247 N N . ALA B 1 137 ? 15.508 -5.09 -8.602 1 94.5 137 ALA B N 1
ATOM 2248 C CA . ALA B 1 137 ? 16.609 -5.352 -9.523 1 94.5 137 ALA B CA 1
ATOM 2249 C C . ALA B 1 137 ? 17.188 -4.047 -10.078 1 94.5 137 ALA B C 1
ATOM 2251 O O . ALA B 1 137 ? 18.375 -3.959 -10.367 1 94.5 137 ALA B O 1
ATOM 2252 N N . ALA B 1 138 ? 16.328 -3.059 -10.203 1 94.75 138 ALA B N 1
ATOM 2253 C CA . ALA B 1 138 ? 16.75 -1.804 -10.82 1 94.75 138 ALA B CA 1
ATOM 2254 C C . ALA B 1 138 ? 16.766 -0.667 -9.805 1 94.75 138 ALA B C 1
ATOM 2256 O O . ALA B 1 138 ? 16.625 0.502 -10.164 1 94.75 138 ALA B O 1
ATOM 2257 N N . TRP B 1 139 ? 16.859 -1.008 -8.578 1 95.44 139 TRP B N 1
ATOM 2258 C CA . TRP B 1 139 ? 16.781 -0.027 -7.504 1 95.44 139 TRP B CA 1
ATOM 2259 C C . TRP B 1 139 ? 17.766 1.112 -7.73 1 95.44 139 TRP B C 1
ATOM 2261 O O . TRP B 1 139 ? 18.984 0.886 -7.812 1 95.44 139 TRP B O 1
ATOM 2271 N N . PRO B 1 140 ? 17.328 2.322 -7.777 1 93.94 140 PRO B N 1
ATOM 2272 C CA . PRO B 1 140 ? 18.203 3.447 -8.109 1 93.94 140 PRO B CA 1
ATOM 2273 C C . PRO B 1 140 ? 19.344 3.623 -7.105 1 93.94 140 PRO B C 1
ATOM 2275 O O . PRO B 1 140 ? 20.438 4.059 -7.48 1 93.94 140 PRO B O 1
ATOM 2278 N N . GLY B 1 141 ? 19.031 3.312 -5.844 1 91.56 141 GLY B N 1
ATOM 2279 C CA . GLY B 1 141 ? 20.094 3.416 -4.852 1 91.56 141 GLY B CA 1
ATOM 2280 C C . GLY B 1 141 ? 21.297 2.553 -5.176 1 91.56 141 GLY B C 1
ATOM 2281 O O . GLY B 1 141 ? 22.406 2.838 -4.727 1 91.56 141 GLY B O 1
ATOM 2282 N N . ASN B 1 142 ? 21.141 1.548 -5.926 1 92.19 142 ASN B N 1
ATOM 2283 C CA . ASN B 1 142 ? 22.203 0.638 -6.332 1 92.19 142 ASN B CA 1
ATOM 2284 C C . ASN B 1 142 ? 22.766 1.004 -7.703 1 92.19 142 ASN B C 1
ATOM 2286 O O . ASN B 1 142 ? 23.969 0.976 -7.914 1 92.19 142 ASN B O 1
ATOM 2290 N N . THR B 1 143 ? 21.875 1.383 -8.633 1 92.25 143 THR B N 1
ATOM 2291 C CA . THR B 1 143 ? 22.266 1.604 -10.023 1 92.25 143 THR B CA 1
ATOM 2292 C C . THR B 1 143 ? 22.766 3.031 -10.219 1 92.25 143 THR B C 1
ATOM 2294 O O . THR B 1 143 ? 23.516 3.305 -11.164 1 92.25 143 THR B O 1
ATOM 2297 N N . GLY B 1 144 ? 22.281 3.914 -9.414 1 92 144 GLY B N 1
ATOM 2298 C CA . GLY B 1 144 ? 22.672 5.312 -9.539 1 92 144 GLY B CA 1
ATOM 2299 C C . GLY B 1 144 ? 21.891 6.051 -10.609 1 92 144 GLY B C 1
ATOM 2300 O O . GLY B 1 144 ? 22.234 7.184 -10.961 1 92 144 GLY B O 1
ATOM 2301 N N . THR B 1 145 ? 20.844 5.301 -11.188 1 93 145 THR B N 1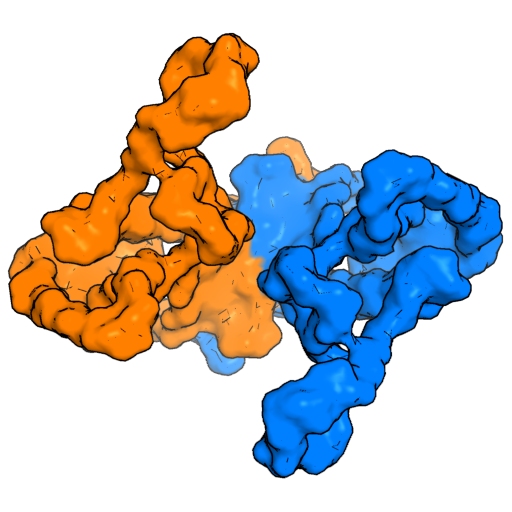
ATOM 2302 C CA . THR B 1 145 ? 20.047 5.906 -12.25 1 93 145 THR B CA 1
ATOM 2303 C C . THR B 1 145 ? 18.562 5.746 -11.969 1 93 145 THR B C 1
ATOM 2305 O O . THR B 1 145 ? 18.125 4.711 -11.453 1 93 145 THR B O 1
ATOM 2308 N N . PRO B 1 146 ? 17.906 6.734 -12.367 1 90.44 146 PRO B N 1
ATOM 2309 C CA . PRO B 1 146 ? 16.453 6.668 -12.133 1 90.44 146 PRO B CA 1
ATOM 2310 C C . PRO B 1 146 ? 15.781 5.555 -12.938 1 90.44 146 PRO B C 1
ATOM 2312 O O . PRO B 1 146 ? 16.312 5.105 -13.953 1 90.44 146 PRO B O 1
ATOM 2315 N N . LEU B 1 147 ? 14.609 5.16 -12.336 1 87.19 147 LEU B N 1
ATOM 2316 C CA . LEU B 1 147 ? 13.797 4.199 -13.07 1 87.19 147 LEU B CA 1
ATOM 2317 C C . LEU B 1 147 ? 12.984 4.898 -14.156 1 87.19 147 LEU B C 1
ATOM 2319 O O . LEU B 1 147 ? 12.477 6.004 -13.953 1 87.19 147 LEU B O 1
ATOM 2323 N N . ILE B 1 148 ? 13.109 4.566 -15.492 1 68.44 148 ILE B N 1
ATOM 2324 C CA . ILE B 1 148 ? 12.398 5.176 -16.609 1 68.44 148 ILE B CA 1
ATOM 2325 C C . ILE B 1 148 ? 11 4.562 -16.734 1 68.44 148 ILE B C 1
ATOM 2327 O O . ILE B 1 148 ? 10.82 3.361 -16.516 1 68.44 148 ILE B O 1
#